Protein AF-A0A968P3T4-F1 (afdb_monomer_lite)

Foldseek 3Di:
DLVVLQVQLVVLQVVLVVVQVVVVVDDDDRDSQVSLCVSCVVVVHDSVVSVLSNCCVPPVSPDCPDDDDDDPVVVVVVVVLVVVLVQLLQFAKKKKKADDDDPVRVVVLVVLCVVLVWDWDWDDPVPHIIIIMTHDPCSPPDRDSSSSNSRSVSVVVCVVDPRMFMFTQGPDPPDFGWGWGDDPPIDGGGDGDDDDDDDDDDDDDDDDDDDDD

pLDDT: mean 78.18, std 22.5, range [25.2, 96.56]

Sequence (213 aa):
DPETLRRAVFEAAATVYQAGAHEPERMFHFHRDEVLAQVATELAVSPGDLEQGLYADLKDEQILQSFEPCKAPWLLERYNLALAQGVLLRATELTLELSGLDPGQLRALFRKIKFFQLMHTVRGDGRGGFVVHLDGPVSLFKSSLKYGLQMASFLPTLLHFDGWKLEAEIAWGKRASGVLSSSRPARVCARSAGSPGSGSPRSWAGCRPSSPS

Structure (mmCIF, N/CA/C/O backbone):
data_AF-A0A968P3T4-F1
#
_entry.id   AF-A0A968P3T4-F1
#
loop_
_atom_site.group_PDB
_atom_site.id
_atom_site.type_symbol
_atom_site.label_atom_id
_atom_site.label_alt_id
_atom_site.label_comp_id
_atom_site.label_asym_id
_atom_site.label_entity_id
_atom_site.label_seq_id
_atom_site.pdbx_PDB_ins_code
_atom_site.Cartn_x
_atom_site.Cartn_y
_atom_site.Cartn_z
_atom_site.occupancy
_atom_site.B_iso_or_equiv
_atom_site.auth_seq_id
_atom_site.auth_comp_id
_atom_site.auth_asym_id
_atom_site.auth_atom_id
_atom_site.pdbx_PDB_model_num
ATOM 1 N N . ASP A 1 1 ? -19.331 13.490 16.933 1.00 89.69 1 ASP A N 1
ATOM 2 C CA . ASP A 1 1 ? -17.906 13.118 16.957 1.00 89.69 1 ASP A CA 1
ATOM 3 C C . ASP A 1 1 ? -17.717 11.970 17.954 1.00 89.69 1 ASP A C 1
ATOM 5 O O . ASP A 1 1 ? -18.059 12.179 19.116 1.00 89.69 1 ASP A O 1
ATOM 9 N N . PRO A 1 2 ? -17.271 10.771 17.527 1.00 93.94 2 PRO A N 1
ATOM 10 C CA . PRO A 1 2 ? -17.174 9.575 18.380 1.00 93.94 2 PRO A CA 1
ATOM 11 C C . PRO A 1 2 ? -16.279 9.728 19.617 1.00 93.94 2 PRO A C 1
ATOM 13 O O . PRO A 1 2 ? -16.568 9.152 20.666 1.00 93.94 2 PRO A O 1
ATOM 16 N N . GLU A 1 3 ? -15.201 10.515 19.537 1.00 94.94 3 GLU A N 1
ATOM 17 C CA . GLU A 1 3 ? -14.350 10.810 20.701 1.00 94.94 3 GLU A CA 1
ATOM 18 C C . GLU A 1 3 ? -15.132 11.588 21.769 1.00 94.94 3 GLU A C 1
ATOM 20 O O . GLU A 1 3 ? -15.137 11.215 22.944 1.00 94.94 3 GLU A O 1
ATOM 25 N N . THR A 1 4 ? -15.870 12.617 21.347 1.00 94.06 4 THR A N 1
ATOM 26 C CA . THR A 1 4 ? -16.735 13.404 22.234 1.00 94.06 4 THR A CA 1
ATOM 27 C C . THR A 1 4 ? -17.827 12.553 22.894 1.00 94.06 4 THR A C 1
ATOM 29 O O . THR A 1 4 ? -18.058 12.702 24.095 1.00 94.06 4 THR A O 1
ATOM 32 N N . LEU A 1 5 ? -18.461 11.637 22.147 1.00 95.12 5 LEU A N 1
ATOM 33 C CA . LEU A 1 5 ? -19.485 10.731 22.689 1.00 95.12 5 LEU A CA 1
ATOM 34 C C . LEU A 1 5 ? -18.902 9.798 23.759 1.00 95.12 5 LEU A C 1
ATOM 36 O O . LEU A 1 5 ? -19.465 9.679 24.846 1.00 95.12 5 LEU A O 1
ATOM 40 N N . ARG A 1 6 ? -17.744 9.179 23.482 1.00 95.94 6 ARG A N 1
ATOM 41 C CA . ARG A 1 6 ? -17.056 8.301 24.443 1.00 95.94 6 ARG A CA 1
ATOM 42 C C . ARG A 1 6 ? -16.673 9.032 25.716 1.00 95.94 6 ARG A C 1
ATOM 44 O O . ARG A 1 6 ? -16.892 8.495 26.797 1.00 95.94 6 ARG A O 1
ATOM 51 N N . ARG A 1 7 ? -16.128 10.247 25.600 1.00 96.19 7 ARG A N 1
ATOM 52 C CA . ARG A 1 7 ? -15.779 11.059 26.771 1.00 96.19 7 ARG A CA 1
ATOM 53 C C . ARG A 1 7 ? -17.002 11.295 27.656 1.00 96.19 7 ARG A C 1
ATOM 55 O O . ARG A 1 7 ? -16.948 10.952 28.830 1.00 96.19 7 ARG A O 1
ATOM 62 N N . ALA A 1 8 ? -18.102 11.789 27.087 1.00 95.50 8 ALA A N 1
ATOM 63 C CA . ALA A 1 8 ? -19.319 12.083 27.843 1.00 95.50 8 ALA A CA 1
ATOM 64 C C . ALA A 1 8 ? -19.900 10.834 28.534 1.00 95.50 8 ALA A C 1
ATOM 66 O O . ALA A 1 8 ? -20.197 10.864 29.726 1.00 95.50 8 ALA A O 1
ATOM 67 N N . VAL A 1 9 ? -19.999 9.709 27.813 1.00 96.12 9 VAL A N 1
ATOM 68 C CA . VAL A 1 9 ? -20.529 8.453 28.370 1.00 96.12 9 VAL A CA 1
ATOM 69 C C . VAL A 1 9 ? -19.633 7.890 29.471 1.00 96.12 9 VAL A C 1
ATOM 71 O O . VAL A 1 9 ? -20.138 7.460 30.508 1.00 96.12 9 VAL A O 1
ATOM 74 N N . PHE A 1 10 ? -18.312 7.890 29.284 1.00 95.88 10 PHE A N 1
ATOM 75 C CA . PHE A 1 10 ? -17.394 7.330 30.276 1.00 95.88 10 PHE A CA 1
ATOM 76 C C . PHE A 1 10 ? -17.209 8.224 31.499 1.00 95.88 10 PHE A C 1
ATOM 78 O O . PHE A 1 10 ? -17.069 7.692 32.598 1.00 95.88 10 PHE A O 1
ATOM 85 N N . GLU A 1 11 ? -17.262 9.547 31.347 1.00 96.25 11 GLU A N 1
ATOM 86 C CA . GLU A 1 11 ? -17.286 10.472 32.484 1.00 96.25 11 GLU A CA 1
ATOM 87 C C . GLU A 1 11 ? -18.562 10.276 33.314 1.00 96.25 11 GLU A C 1
ATOM 89 O O . GLU A 1 11 ? -18.470 10.056 34.522 1.00 96.25 11 GLU A O 1
ATOM 94 N N . ALA A 1 12 ? -19.736 10.231 32.672 1.00 94.31 12 ALA A N 1
ATOM 95 C CA . ALA A 1 12 ? -21.005 9.978 33.357 1.00 94.31 12 ALA A CA 1
ATOM 96 C C . ALA A 1 12 ? -21.021 8.608 34.064 1.00 94.31 12 ALA A C 1
ATOM 98 O O . ALA A 1 12 ? -21.388 8.507 35.237 1.00 94.31 12 ALA A O 1
ATOM 99 N N . ALA A 1 13 ? -20.547 7.553 33.392 1.00 93.50 13 ALA A N 1
ATOM 100 C CA . ALA A 1 13 ? -20.423 6.222 33.985 1.00 93.50 13 ALA A CA 1
ATOM 101 C C . ALA A 1 13 ? -19.463 6.206 35.187 1.00 93.50 13 ALA A C 1
ATOM 103 O O . ALA A 1 13 ? -19.755 5.560 36.196 1.00 93.50 13 ALA A O 1
ATOM 104 N N . ALA A 1 14 ? -18.337 6.925 35.105 1.00 93.00 14 ALA A N 1
ATOM 105 C CA . ALA A 1 14 ? -17.374 7.032 36.196 1.00 93.00 14 ALA A CA 1
ATOM 106 C C . ALA A 1 14 ? -17.972 7.746 37.416 1.00 93.00 14 ALA A C 1
ATOM 108 O O . ALA A 1 14 ? -17.769 7.285 38.539 1.00 93.00 14 ALA A O 1
ATOM 109 N N . THR A 1 15 ? -18.750 8.814 37.213 1.00 91.38 15 THR A N 1
ATOM 110 C CA . THR A 1 15 ? -19.461 9.505 38.299 1.00 91.38 15 THR A CA 1
ATOM 111 C C . THR A 1 15 ? -20.454 8.579 39.003 1.00 91.38 15 THR A C 1
ATOM 113 O O . THR A 1 15 ? -20.448 8.506 40.233 1.00 91.38 15 THR A O 1
ATOM 116 N N . VAL A 1 16 ? -21.257 7.816 38.251 1.00 88.69 16 VAL A N 1
ATOM 117 C CA . VAL A 1 16 ? -22.214 6.845 38.820 1.00 88.69 16 VAL A CA 1
ATOM 118 C C . VAL A 1 16 ? -21.494 5.739 39.593 1.00 88.69 16 VAL A C 1
ATOM 120 O O . VAL A 1 16 ? -21.894 5.388 40.704 1.00 88.69 16 VAL A O 1
ATOM 123 N N . TYR A 1 17 ? -20.398 5.219 39.039 1.00 86.25 17 TYR A N 1
ATOM 124 C CA . TYR A 1 17 ? -19.587 4.196 39.695 1.00 86.25 17 TYR A CA 1
ATOM 125 C C . TYR A 1 17 ? -18.975 4.693 41.013 1.00 86.25 17 TYR A C 1
ATOM 127 O O . TYR A 1 17 ? -19.031 3.998 42.027 1.00 86.25 17 TYR A O 1
ATOM 135 N N . GLN A 1 18 ? -18.418 5.907 41.023 1.00 85.69 18 GLN A N 1
ATOM 136 C CA . GLN A 1 18 ? -17.843 6.511 42.227 1.00 85.69 18 GLN A CA 1
ATOM 137 C C . GLN A 1 18 ? -18.902 6.753 43.305 1.00 85.69 18 GLN A C 1
ATOM 139 O O . GLN A 1 18 ? -18.661 6.422 44.463 1.00 85.69 18 GLN A O 1
ATOM 144 N N . ALA A 1 19 ? -20.082 7.261 42.937 1.00 83.25 19 ALA A N 1
ATOM 145 C CA . ALA A 1 19 ? -21.179 7.474 43.880 1.00 83.25 19 ALA A CA 1
ATOM 146 C C . ALA A 1 19 ? -21.605 6.169 44.575 1.00 83.25 19 ALA A C 1
ATOM 148 O O . ALA A 1 19 ? -21.777 6.145 45.791 1.00 83.25 19 ALA A O 1
ATOM 149 N N . GLY A 1 20 ? -21.698 5.067 43.824 1.00 77.56 20 GLY A N 1
ATOM 150 C CA . GLY A 1 20 ? -22.028 3.753 44.376 1.00 77.56 20 GLY A CA 1
ATOM 151 C C . GLY A 1 20 ? -20.937 3.137 45.256 1.00 77.56 20 GLY A C 1
ATOM 152 O O . GLY A 1 20 ? -21.243 2.470 46.240 1.00 77.56 20 GLY A O 1
ATOM 153 N N . ALA A 1 21 ? -19.661 3.395 44.954 1.00 69.19 21 ALA A N 1
ATOM 154 C CA . ALA A 1 21 ? -18.536 2.920 45.763 1.00 69.19 21 ALA A CA 1
ATOM 155 C C . ALA A 1 21 ? -18.481 3.552 47.172 1.00 69.19 21 ALA A C 1
ATOM 157 O O . ALA A 1 21 ? -17.857 2.989 48.072 1.00 69.19 21 ALA A O 1
ATOM 158 N N . HIS A 1 22 ? -19.135 4.702 47.377 1.00 65.19 22 HIS A N 1
ATOM 159 C CA . HIS A 1 22 ? -19.235 5.375 48.675 1.00 65.19 22 HIS A CA 1
ATOM 160 C C . HIS A 1 22 ? -20.382 4.854 49.571 1.00 65.19 22 HIS A C 1
ATOM 162 O O . HIS A 1 22 ? -20.456 5.263 50.729 1.00 65.19 22 HIS A O 1
ATOM 168 N N . GLU A 1 23 ? -21.218 3.915 49.097 1.00 66.88 23 GLU A N 1
ATOM 169 C CA . GLU A 1 23 ? -22.267 3.233 49.882 1.00 66.88 23 GLU A CA 1
ATOM 170 C C . GLU A 1 23 ? -21.956 1.725 50.074 1.00 66.88 23 GLU A C 1
ATOM 172 O O . GLU A 1 23 ? -22.625 0.871 49.490 1.00 66.88 23 GLU A O 1
ATOM 177 N N . PRO A 1 24 ? -20.963 1.347 50.907 1.00 61.03 24 PRO A N 1
ATOM 178 C CA . PRO A 1 24 ? -20.477 -0.037 51.022 1.00 61.03 24 PRO A CA 1
ATOM 179 C C . PRO A 1 24 ? -21.500 -1.046 51.577 1.00 61.03 24 PRO A C 1
ATOM 181 O O . PRO A 1 24 ? -21.290 -2.252 51.462 1.00 61.03 24 PRO A O 1
ATOM 184 N N . GLU A 1 25 ? -22.598 -0.581 52.181 1.00 66.38 25 GLU A N 1
ATOM 185 C CA . GLU A 1 25 ? -23.657 -1.439 52.734 1.00 66.38 25 GLU A CA 1
ATOM 186 C C . GLU A 1 25 ? -24.698 -1.886 51.689 1.00 66.38 25 GLU A C 1
ATOM 188 O O . GLU A 1 25 ? -25.486 -2.795 51.958 1.00 66.38 25 GLU A O 1
ATOM 193 N N . ARG A 1 26 ? -24.705 -1.295 50.483 1.00 64.12 26 ARG A N 1
ATOM 194 C CA . ARG A 1 26 ? -25.605 -1.678 49.385 1.00 64.12 26 ARG A CA 1
ATOM 195 C C . ARG A 1 26 ? -24.855 -2.426 48.290 1.00 64.12 26 ARG A C 1
ATOM 197 O O . ARG A 1 26 ? -23.765 -2.050 47.876 1.00 64.12 26 ARG A O 1
ATOM 204 N N . MET A 1 27 ? -25.488 -3.472 47.764 1.00 68.25 27 MET A N 1
ATOM 205 C CA . MET A 1 27 ? -25.029 -4.129 46.544 1.00 68.25 27 MET A CA 1
ATOM 206 C C . MET A 1 27 ? -25.154 -3.135 45.382 1.00 68.25 27 MET A C 1
ATOM 208 O O . MET A 1 27 ? -26.260 -2.751 45.005 1.00 68.25 27 MET A O 1
ATOM 212 N N . PHE A 1 28 ? -24.022 -2.674 44.850 1.00 76.69 28 PHE A N 1
ATOM 213 C CA . PHE A 1 28 ? -24.011 -1.729 43.737 1.00 76.69 28 PHE A CA 1
ATOM 214 C C . PHE A 1 28 ? -24.466 -2.414 42.442 1.00 76.69 28 PHE A C 1
ATOM 216 O O . PHE A 1 28 ? -23.843 -3.374 41.984 1.00 76.69 28 PHE A O 1
ATOM 223 N N . HIS A 1 29 ? -25.530 -1.889 41.836 1.00 78.62 29 HIS A N 1
ATOM 224 C CA . HIS A 1 29 ? -26.008 -2.291 40.517 1.00 78.62 29 HIS A CA 1
ATOM 225 C C . HIS A 1 29 ? -25.766 -1.152 39.527 1.00 78.62 29 HIS A C 1
ATOM 227 O O . HIS A 1 29 ? -26.300 -0.057 39.680 1.00 78.62 29 HIS A O 1
ATOM 233 N N . PHE A 1 30 ? -24.942 -1.405 38.510 1.00 85.50 30 PHE A N 1
ATOM 234 C CA . PHE A 1 30 ? -24.676 -0.425 37.462 1.00 85.50 30 PHE A CA 1
ATOM 235 C C . PHE A 1 30 ? -25.763 -0.487 36.383 1.00 85.50 30 PHE A C 1
ATOM 237 O O . PHE A 1 30 ? -25.850 -1.461 35.632 1.00 85.50 30 PHE A O 1
ATOM 244 N N . HIS A 1 31 ? -26.570 0.569 36.287 1.00 88.38 31 HIS A N 1
ATOM 245 C CA . HIS A 1 31 ? -27.631 0.700 35.292 1.00 88.38 31 HIS A CA 1
ATOM 246 C C . HIS A 1 31 ? -27.115 1.422 34.043 1.00 88.38 31 HIS A C 1
ATOM 248 O O . HIS A 1 31 ? -27.227 2.637 33.898 1.00 88.38 31 HIS A O 1
ATOM 254 N N . ARG A 1 32 ? -26.533 0.649 33.120 1.00 90.88 32 ARG A N 1
ATOM 255 C CA . ARG A 1 32 ? -25.977 1.157 31.854 1.00 90.88 32 ARG A CA 1
ATOM 256 C C . ARG A 1 32 ? -26.960 2.039 31.080 1.00 90.88 32 ARG A C 1
ATOM 258 O O . ARG A 1 32 ? -26.575 3.102 30.599 1.00 90.88 32 ARG A O 1
ATOM 265 N N . ASP A 1 33 ? -28.201 1.584 30.941 1.00 93.12 33 ASP A N 1
ATOM 266 C CA . ASP A 1 33 ? -29.185 2.234 30.072 1.00 93.12 33 ASP A CA 1
ATOM 267 C C . ASP A 1 33 ? -29.613 3.606 30.608 1.00 93.12 33 ASP A C 1
ATOM 269 O O . ASP A 1 33 ? -29.921 4.498 29.824 1.00 93.12 33 ASP A O 1
ATOM 273 N N . GLU A 1 34 ? -29.551 3.815 31.927 1.00 92.50 34 GLU A N 1
ATOM 274 C CA . GLU A 1 34 ? -29.809 5.116 32.555 1.00 92.50 34 GLU A CA 1
ATOM 275 C C . GLU A 1 34 ? -28.709 6.125 32.214 1.00 92.50 34 GLU A C 1
ATOM 277 O O . GLU A 1 34 ? -29.009 7.254 31.830 1.00 92.50 34 GLU A O 1
ATOM 282 N N . VAL A 1 35 ? -27.440 5.700 32.265 1.00 94.19 35 VAL A N 1
ATOM 283 C CA . VAL A 1 35 ? -26.293 6.538 31.876 1.00 94.19 35 VAL A CA 1
ATOM 284 C C . VAL A 1 35 ? -26.385 6.921 30.400 1.00 94.19 35 VAL A C 1
ATOM 286 O O . VAL A 1 35 ? -26.200 8.084 30.043 1.00 94.19 35 VAL A O 1
ATOM 289 N N . LEU A 1 36 ? -26.709 5.960 29.532 1.00 94.75 36 LEU A N 1
ATOM 290 C CA . LEU A 1 36 ? -26.879 6.233 28.106 1.00 94.75 36 LEU A CA 1
ATOM 291 C C . LEU A 1 36 ? -28.068 7.154 27.838 1.00 94.75 36 LEU A C 1
ATOM 293 O O . LEU A 1 36 ? -27.936 8.073 27.037 1.00 94.75 36 LEU A O 1
ATOM 297 N N . ALA A 1 37 ? -29.204 6.956 28.509 1.00 95.00 37 ALA A N 1
ATOM 298 C CA . ALA A 1 37 ? -30.372 7.820 28.362 1.00 95.00 37 ALA A CA 1
ATOM 299 C C . ALA A 1 37 ? -30.097 9.255 28.838 1.00 95.00 37 ALA A C 1
ATOM 301 O O . ALA A 1 37 ? -30.505 10.212 28.174 1.00 95.00 37 ALA A O 1
ATOM 302 N N . GLN A 1 38 ? -29.371 9.411 29.948 1.00 94.56 38 GLN A N 1
ATOM 303 C CA . GLN A 1 38 ? -28.950 10.712 30.458 1.00 94.56 38 GLN A CA 1
ATOM 304 C C . GLN A 1 38 ? -28.072 11.439 29.434 1.00 94.56 38 GLN A C 1
ATOM 306 O O . GLN A 1 38 ? -28.415 12.537 28.995 1.00 94.56 38 GLN A O 1
ATOM 311 N N . VAL A 1 39 ? -26.976 10.811 29.005 1.00 95.31 39 VAL A N 1
ATOM 312 C CA . VAL A 1 39 ? -26.021 11.428 28.072 1.00 95.31 39 VAL A CA 1
ATOM 313 C C . VAL A 1 39 ? -26.659 11.675 26.704 1.00 95.31 39 VAL A C 1
ATOM 315 O O . VAL A 1 39 ? -26.409 12.703 26.077 1.00 95.31 39 VAL A O 1
ATOM 318 N N . ALA A 1 40 ? -27.539 10.782 26.246 1.00 94.94 40 ALA A N 1
ATOM 319 C CA . ALA A 1 40 ? -28.297 10.975 25.013 1.00 94.94 40 ALA A CA 1
ATOM 320 C C . ALA A 1 40 ? -29.202 12.214 25.094 1.00 94.94 40 ALA A C 1
ATOM 322 O O . ALA A 1 40 ? -29.257 12.999 24.148 1.00 94.94 40 ALA A O 1
ATOM 323 N N . THR A 1 41 ? -29.845 12.435 26.246 1.00 95.50 41 THR A N 1
ATOM 324 C CA . THR A 1 41 ? -30.661 13.631 26.499 1.00 95.50 41 THR A CA 1
ATOM 325 C C . THR A 1 41 ? -29.807 14.900 26.500 1.00 95.50 41 THR A C 1
ATOM 327 O O . THR A 1 41 ? -30.170 15.875 25.845 1.00 95.50 41 THR A O 1
ATOM 330 N N . GLU A 1 42 ? -28.656 14.888 27.180 1.00 94.31 42 GLU A N 1
ATOM 331 C CA . GLU A 1 42 ? -27.720 16.025 27.236 1.00 94.31 42 GLU A CA 1
ATOM 332 C C . GLU A 1 42 ? -27.182 16.413 25.850 1.00 94.31 42 GLU A C 1
ATOM 334 O O . GLU A 1 42 ? -27.011 17.595 25.550 1.00 94.31 42 GLU A O 1
ATOM 339 N N . LEU A 1 43 ? -26.951 15.421 24.989 1.00 92.94 43 LEU A N 1
ATOM 340 C CA . LEU A 1 43 ? -26.430 15.606 23.634 1.00 92.94 43 LEU A CA 1
ATOM 341 C C . LEU A 1 43 ? -27.524 15.731 22.561 1.00 92.94 43 LEU A C 1
ATOM 343 O O . LEU A 1 43 ? -27.195 15.859 21.382 1.00 92.94 43 LEU A O 1
ATOM 347 N N . ALA A 1 44 ? -28.803 15.721 22.955 1.00 94.44 44 ALA A N 1
ATOM 348 C CA . ALA A 1 44 ? -29.968 15.791 22.069 1.00 94.44 44 ALA A CA 1
ATOM 349 C C . ALA A 1 44 ? -29.966 14.738 20.938 1.00 94.44 44 ALA A C 1
ATOM 351 O O . ALA A 1 44 ? -30.338 15.023 19.798 1.00 94.44 44 ALA A O 1
ATOM 352 N N . VAL A 1 45 ? -29.560 13.509 21.259 1.00 94.62 45 VAL A N 1
ATOM 353 C CA . VAL A 1 45 ? -29.556 12.346 20.355 1.00 94.62 45 VAL A CA 1
ATOM 354 C C . VAL A 1 45 ? -30.405 11.218 20.937 1.00 94.62 45 VAL A C 1
ATOM 356 O O . VAL A 1 45 ? -30.749 11.235 22.118 1.00 94.62 45 VAL A O 1
ATOM 359 N N . SER A 1 46 ? -30.762 10.216 20.131 1.00 95.00 46 SER A N 1
ATOM 360 C CA . SER A 1 46 ? -31.396 9.018 20.686 1.00 95.00 46 SER A CA 1
ATOM 361 C C . SER A 1 46 ? -30.353 8.138 21.400 1.00 95.00 46 SER A C 1
ATOM 363 O O . SER A 1 46 ? -29.191 8.117 20.984 1.00 95.00 46 SER A O 1
ATOM 365 N N . PRO A 1 47 ? -30.728 7.369 22.441 1.00 93.12 47 PRO A N 1
ATOM 366 C CA . PRO A 1 47 ? -29.810 6.420 23.079 1.00 93.12 47 PRO A CA 1
ATOM 367 C C . PRO A 1 47 ? -29.237 5.385 22.101 1.00 93.12 47 PRO A C 1
ATOM 369 O O . PRO A 1 47 ? -28.080 4.995 22.229 1.00 93.12 47 PRO A O 1
ATOM 372 N N . GLY A 1 48 ? -30.021 4.988 21.091 1.00 92.19 48 GLY A N 1
ATOM 373 C CA . GLY A 1 48 ? -29.571 4.070 20.042 1.00 92.19 48 GLY A CA 1
ATOM 374 C C . GLY A 1 48 ? -28.519 4.690 19.119 1.00 92.19 48 GLY A C 1
ATOM 375 O O . GLY A 1 48 ? -27.509 4.052 18.833 1.00 92.19 48 GLY A O 1
ATOM 376 N N . ASP A 1 49 ? -28.710 5.946 18.704 1.00 92.06 49 ASP A N 1
ATOM 377 C CA . ASP A 1 49 ? -27.727 6.663 17.878 1.00 92.06 49 ASP A CA 1
ATOM 378 C C . ASP A 1 49 ? -26.451 6.973 18.668 1.00 92.06 49 ASP A C 1
ATOM 380 O O . ASP A 1 49 ? -25.349 6.911 18.122 1.00 92.06 49 ASP A O 1
ATOM 384 N N . LEU A 1 50 ? -26.587 7.278 19.965 1.00 94.12 50 LEU A N 1
ATOM 385 C CA . LEU A 1 50 ? -25.455 7.452 20.872 1.00 94.12 50 LEU A CA 1
ATOM 386 C C . LEU A 1 50 ? -24.611 6.176 20.923 1.00 94.12 50 LEU A C 1
ATOM 388 O O . LEU A 1 50 ? -23.397 6.243 20.747 1.00 94.12 50 LEU A O 1
ATOM 392 N N . GLU A 1 51 ? -25.255 5.027 21.133 1.00 92.88 51 GLU A N 1
ATOM 393 C CA . GLU A 1 51 ? -24.595 3.727 21.227 1.00 92.88 51 GLU A CA 1
ATOM 394 C C . GLU A 1 51 ? -23.879 3.347 19.925 1.00 92.88 51 GLU A C 1
ATOM 396 O O . GLU A 1 51 ? -22.698 3.001 19.959 1.00 92.88 51 GLU A O 1
ATOM 401 N N . GLN A 1 52 ? -24.548 3.491 18.777 1.00 90.75 52 GLN A N 1
ATOM 402 C CA . GLN A 1 52 ? -23.933 3.266 17.462 1.00 90.75 52 GLN A CA 1
ATOM 403 C C . GLN A 1 52 ? -22.783 4.248 17.187 1.00 90.75 52 GLN A C 1
ATOM 405 O O . GLN A 1 52 ? -21.795 3.905 16.541 1.00 90.75 52 GLN A O 1
ATOM 410 N N . GLY A 1 53 ? -22.891 5.477 17.695 1.00 93.12 53 GLY A N 1
ATOM 411 C CA . GLY A 1 53 ? -21.906 6.533 17.498 1.00 93.12 53 GLY A CA 1
ATOM 412 C C . GLY A 1 53 ? -20.630 6.398 18.334 1.00 93.12 53 GLY A C 1
ATOM 413 O O . GLY A 1 53 ? -19.629 7.017 17.970 1.00 93.12 53 GLY A O 1
ATOM 414 N N . LEU A 1 54 ? -20.626 5.613 19.422 1.00 93.81 54 LEU A N 1
ATOM 415 C CA . LEU A 1 54 ? -19.483 5.502 20.347 1.00 93.81 54 LEU A CA 1
ATOM 416 C C . LEU A 1 54 ? -18.185 5.075 19.651 1.00 93.81 54 LEU A C 1
ATOM 418 O O . LEU A 1 54 ? -17.113 5.579 19.986 1.00 93.81 54 LEU A O 1
ATOM 422 N N . TYR A 1 55 ? -18.291 4.157 18.693 1.00 94.00 55 TYR A N 1
ATOM 423 C CA . TYR A 1 55 ? -17.151 3.544 18.012 1.00 94.00 55 TYR A CA 1
ATOM 424 C C . TYR A 1 55 ? -17.220 3.669 16.490 1.00 94.00 55 TYR A C 1
ATOM 426 O O . TYR A 1 55 ? -16.499 2.971 15.783 1.00 94.00 55 TYR A O 1
ATOM 434 N N . ALA A 1 56 ? -18.048 4.579 15.969 1.00 92.94 56 ALA A N 1
ATOM 435 C CA . ALA A 1 56 ? -18.229 4.768 14.528 1.00 92.94 56 ALA A CA 1
ATOM 436 C C . ALA A 1 56 ? -16.945 5.216 13.786 1.00 92.94 56 ALA A C 1
ATOM 438 O O . ALA A 1 56 ? -16.904 5.228 12.556 1.00 92.94 56 ALA A O 1
ATOM 439 N N . ASP A 1 57 ? -15.889 5.598 14.512 1.00 93.00 57 ASP A N 1
ATOM 440 C CA . ASP A 1 57 ? -14.549 5.880 13.989 1.00 93.00 57 ASP A CA 1
ATOM 441 C C . ASP A 1 57 ? -13.679 4.622 13.792 1.00 93.00 57 ASP A C 1
ATOM 443 O O . ASP A 1 57 ? -12.714 4.659 13.019 1.00 93.00 57 ASP A O 1
ATOM 447 N N . LEU A 1 58 ? -14.000 3.503 14.451 1.00 93.19 58 LEU A N 1
ATOM 448 C CA . LEU A 1 58 ? -13.269 2.247 14.306 1.00 93.19 58 LEU A CA 1
ATOM 449 C C . LEU A 1 58 ? -13.564 1.610 12.950 1.00 93.19 58 LEU A C 1
ATOM 451 O O . LEU A 1 58 ? -14.714 1.472 12.551 1.00 93.19 58 LEU A O 1
ATOM 455 N N . LYS A 1 59 ? -12.512 1.165 12.251 1.00 91.62 59 LYS A N 1
ATOM 456 C CA . LYS A 1 59 ? -12.638 0.559 10.914 1.00 91.62 59 LYS A CA 1
ATOM 457 C C . LYS A 1 59 ? -13.594 -0.634 10.879 1.00 91.62 59 LYS A C 1
ATOM 459 O O . LYS A 1 59 ? -14.298 -0.789 9.889 1.00 91.62 59 LYS A O 1
ATOM 464 N N . ASP A 1 60 ? -13.608 -1.438 11.938 1.00 92.00 60 ASP A N 1
ATOM 465 C CA . ASP A 1 60 ? -14.428 -2.651 12.025 1.00 92.00 60 ASP A CA 1
ATOM 466 C C . ASP A 1 60 ? -15.918 -2.340 12.268 1.00 92.00 60 ASP A C 1
ATOM 468 O O . ASP A 1 60 ? -16.770 -3.158 11.939 1.00 92.00 60 ASP A O 1
ATOM 472 N N . GLU A 1 61 ? -16.232 -1.137 12.760 1.00 90.81 61 GLU A N 1
ATOM 473 C CA . GLU A 1 61 ? -17.594 -0.651 13.036 1.00 90.81 61 GLU A CA 1
ATOM 474 C C . GLU A 1 61 ? -18.142 0.237 11.899 1.00 90.81 61 GLU A C 1
ATOM 476 O O . GLU A 1 61 ? -19.242 0.788 11.980 1.00 90.81 61 GLU A O 1
ATOM 481 N N . GLN A 1 62 ? -17.382 0.405 10.810 1.00 90.38 62 GLN A N 1
ATOM 482 C CA . GLN A 1 62 ? -17.826 1.186 9.657 1.00 90.38 62 GLN A CA 1
ATOM 483 C C . GLN A 1 62 ? -18.898 0.431 8.870 1.00 90.38 62 GLN A C 1
ATOM 485 O O . GLN A 1 62 ? -18.687 -0.675 8.372 1.00 90.38 62 GLN A O 1
ATOM 490 N N . ILE A 1 63 ? -20.045 1.078 8.676 1.00 89.94 63 ILE A N 1
ATOM 491 C CA . ILE A 1 63 ? -21.148 0.529 7.888 1.00 89.94 63 ILE A CA 1
ATOM 492 C C . ILE A 1 63 ? -20.914 0.830 6.405 1.00 89.94 63 ILE A C 1
ATOM 494 O O . ILE A 1 63 ? -20.788 1.989 6.001 1.00 89.94 63 ILE A O 1
ATOM 498 N N . LEU A 1 64 ? -20.904 -0.215 5.573 1.00 93.00 64 LEU A N 1
ATOM 499 C CA . LEU A 1 64 ? -20.806 -0.082 4.120 1.00 93.00 64 LEU A CA 1
ATOM 500 C C . LEU A 1 64 ? -22.102 0.518 3.551 1.00 93.00 64 LEU A C 1
ATOM 502 O O . LEU A 1 64 ? -23.083 -0.187 3.336 1.00 93.00 64 LEU A O 1
ATOM 506 N N . GLN A 1 65 ? -22.094 1.826 3.297 1.00 94.69 65 GLN A N 1
ATOM 507 C CA . GLN A 1 65 ? -23.246 2.555 2.749 1.00 94.69 65 GLN A CA 1
ATOM 508 C C . GLN A 1 65 ? -23.462 2.284 1.256 1.00 94.69 65 GLN A C 1
ATOM 510 O O . GLN A 1 65 ? -24.590 2.202 0.776 1.00 94.69 65 GLN A O 1
ATOM 515 N N . SER A 1 66 ? -22.374 2.160 0.500 1.00 96.06 66 SER A N 1
ATOM 516 C CA . SER A 1 66 ? -22.414 1.915 -0.936 1.00 96.06 66 SER A CA 1
ATOM 517 C C . SER A 1 66 ? -21.165 1.171 -1.390 1.00 96.06 66 SER A C 1
ATOM 519 O O . SER A 1 66 ? -20.113 1.220 -0.752 1.00 96.06 66 SER A O 1
ATOM 521 N N . PHE A 1 67 ? -21.290 0.458 -2.505 1.00 96.12 67 PHE A N 1
ATOM 522 C CA . PHE A 1 67 ? -20.196 -0.288 -3.105 1.00 96.12 67 PHE A CA 1
ATOM 523 C C . PHE A 1 67 ? -20.278 -0.189 -4.623 1.00 96.12 67 PHE A C 1
ATOM 525 O O . PHE A 1 67 ? -21.288 -0.559 -5.222 1.00 96.12 67 PHE A O 1
ATOM 532 N N . GLU A 1 68 ? -19.204 0.294 -5.241 1.00 95.38 68 GLU A N 1
ATOM 533 C CA . GLU A 1 68 ? -19.046 0.258 -6.690 1.00 95.38 68 GLU A CA 1
ATOM 534 C C . GLU A 1 68 ? -18.352 -1.058 -7.082 1.00 95.38 68 GLU A C 1
ATOM 536 O O . GLU A 1 68 ? -17.191 -1.277 -6.715 1.00 95.38 68 GLU 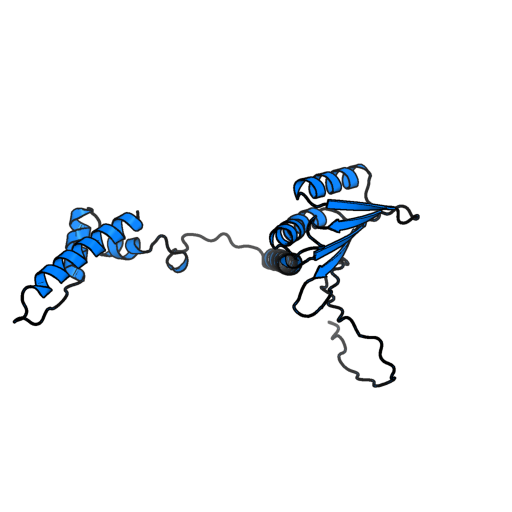A O 1
ATOM 541 N N . PRO A 1 69 ? -19.038 -1.973 -7.791 1.00 94.00 69 PRO A N 1
ATOM 542 C CA . PRO A 1 69 ? -18.475 -3.275 -8.106 1.00 94.00 69 PRO A CA 1
ATOM 543 C C . PRO A 1 69 ? -17.321 -3.158 -9.102 1.00 94.00 69 PRO A C 1
ATOM 545 O O . PRO A 1 69 ? -17.413 -2.487 -10.128 1.00 94.00 69 PRO A O 1
ATOM 548 N N . CYS A 1 70 ? -16.240 -3.891 -8.839 1.00 94.19 70 CYS A N 1
ATOM 549 C CA . CYS A 1 70 ? -15.125 -4.026 -9.769 1.00 94.19 70 CYS A CA 1
ATOM 550 C C . CYS A 1 70 ? -15.213 -5.336 -10.565 1.00 94.19 70 CYS A C 1
ATOM 552 O O . CYS A 1 70 ? -15.809 -6.326 -10.137 1.00 94.19 70 CYS A O 1
ATOM 554 N N . LYS A 1 71 ? -14.600 -5.358 -11.752 1.00 96.44 71 LYS A N 1
ATOM 555 C CA . LYS A 1 71 ? -14.517 -6.570 -12.577 1.00 96.44 71 LYS A CA 1
ATOM 556 C C . LYS A 1 71 ? -13.511 -7.548 -11.961 1.00 96.44 71 LYS A C 1
ATOM 558 O O . LYS A 1 71 ? -12.399 -7.150 -11.623 1.00 96.44 71 LYS A O 1
ATOM 563 N N . ALA A 1 72 ? -13.851 -8.837 -11.903 1.00 96.50 72 ALA A N 1
ATOM 564 C CA . ALA A 1 72 ? -12.970 -9.861 -11.331 1.00 96.50 72 ALA A CA 1
ATOM 565 C C . ALA A 1 72 ? -11.547 -9.896 -11.944 1.00 96.50 72 ALA A C 1
ATOM 567 O O . ALA A 1 72 ? -10.588 -9.952 -11.174 1.00 96.50 72 ALA A O 1
ATOM 568 N N . PRO A 1 73 ? -11.351 -9.778 -13.279 1.00 96.38 73 PRO A N 1
ATOM 569 C CA . PRO A 1 73 ? -10.005 -9.725 -13.859 1.00 96.38 73 PRO A CA 1
ATOM 570 C C . PRO A 1 73 ? -9.173 -8.536 -13.363 1.00 96.38 73 PRO A C 1
ATOM 572 O O . PRO A 1 73 ? -8.001 -8.696 -13.040 1.00 96.38 73 PRO A O 1
ATOM 575 N N . TRP A 1 74 ? -9.797 -7.364 -13.219 1.00 94.81 74 TRP A N 1
ATOM 576 C CA . TRP A 1 74 ? -9.131 -6.169 -12.700 1.00 94.81 74 TRP A CA 1
ATOM 577 C C . TRP A 1 74 ? -8.669 -6.368 -11.250 1.00 94.81 74 TRP A C 1
ATOM 579 O O . TRP A 1 74 ? -7.559 -5.979 -10.886 1.00 94.81 74 TRP A O 1
ATOM 589 N N . LEU A 1 75 ? -9.493 -7.025 -10.424 1.00 96.06 75 LEU A N 1
ATOM 590 C CA . LEU A 1 75 ? -9.136 -7.326 -9.038 1.00 96.06 75 LEU A CA 1
ATOM 591 C C . LEU A 1 75 ? -7.940 -8.284 -8.963 1.00 96.06 75 LEU A C 1
ATOM 593 O O . LEU A 1 75 ? -7.040 -8.068 -8.153 1.00 96.06 75 LEU A O 1
ATOM 597 N N . LEU A 1 76 ? -7.899 -9.304 -9.828 1.00 96.56 76 LEU A N 1
ATOM 598 C CA . LEU A 1 76 ? -6.777 -10.243 -9.913 1.00 96.56 76 LEU A CA 1
ATOM 599 C C . LEU A 1 76 ? -5.476 -9.551 -10.340 1.00 96.56 76 LEU A C 1
ATOM 601 O O . LEU A 1 76 ? -4.427 -9.794 -9.747 1.00 96.56 76 LEU A O 1
ATOM 605 N N . GLU A 1 77 ? -5.526 -8.663 -11.333 1.00 93.19 77 GLU A N 1
ATOM 606 C CA . GLU A 1 77 ? -4.360 -7.881 -11.764 1.00 93.19 77 GLU A CA 1
ATOM 607 C C . GLU A 1 77 ? -3.838 -6.981 -10.639 1.00 93.19 77 GLU A C 1
ATOM 609 O O . GLU A 1 77 ? -2.636 -6.965 -10.354 1.00 93.19 77 GLU A O 1
ATOM 614 N N . ARG A 1 78 ? -4.745 -6.290 -9.939 1.00 94.94 78 ARG A N 1
ATOM 615 C CA . ARG A 1 78 ? -4.401 -5.445 -8.791 1.00 94.94 78 ARG A CA 1
ATOM 616 C C . ARG A 1 78 ? -3.831 -6.262 -7.630 1.00 94.94 78 ARG A C 1
ATOM 618 O O . ARG A 1 78 ? -2.880 -5.814 -6.991 1.00 94.94 78 ARG A O 1
ATOM 625 N N . TYR A 1 79 ? -4.370 -7.454 -7.380 1.00 96.50 79 TYR A N 1
ATOM 626 C CA . TYR A 1 79 ? -3.846 -8.388 -6.385 1.00 96.50 79 TYR A CA 1
ATOM 627 C C . TYR A 1 79 ? -2.424 -8.836 -6.735 1.00 96.50 79 TYR A C 1
ATOM 629 O O . TYR A 1 79 ? -1.533 -8.743 -5.896 1.00 96.50 79 TYR A O 1
ATOM 637 N N . ASN A 1 80 ? -2.181 -9.252 -7.981 1.00 95.81 80 ASN A N 1
ATOM 638 C CA . ASN A 1 80 ? -0.856 -9.682 -8.432 1.00 95.81 80 ASN A CA 1
ATOM 639 C C . ASN A 1 80 ? 0.181 -8.557 -8.322 1.00 95.81 80 ASN A C 1
ATOM 641 O O . ASN A 1 80 ? 1.313 -8.798 -7.897 1.00 95.81 80 ASN A O 1
ATOM 645 N N . LEU A 1 81 ? -0.208 -7.323 -8.659 1.00 95.12 81 LEU A N 1
ATOM 646 C CA . LEU A 1 81 ? 0.640 -6.151 -8.468 1.00 95.12 81 LEU A CA 1
ATOM 647 C C . LEU A 1 81 ? 0.956 -5.936 -6.984 1.00 95.12 81 LEU A C 1
ATOM 649 O O . LEU A 1 81 ? 2.128 -5.849 -6.626 1.00 95.12 81 LEU A O 1
ATOM 653 N N . ALA A 1 82 ? -0.061 -5.907 -6.120 1.00 95.88 82 ALA A N 1
ATOM 654 C CA . ALA A 1 82 ? 0.129 -5.737 -4.681 1.00 95.88 82 ALA A CA 1
ATOM 655 C C . ALA A 1 82 ? 1.003 -6.851 -4.078 1.00 95.88 82 ALA A C 1
ATOM 657 O O . ALA A 1 82 ? 1.846 -6.579 -3.223 1.00 95.88 82 ALA A O 1
ATOM 658 N N . LEU A 1 83 ? 0.862 -8.089 -4.562 1.00 95.56 83 LEU A N 1
ATOM 659 C CA . LEU A 1 83 ? 1.680 -9.226 -4.149 1.00 95.56 83 LEU A CA 1
ATOM 660 C C . LEU A 1 83 ? 3.153 -9.015 -4.520 1.00 95.56 83 LEU A C 1
ATOM 662 O O . LEU A 1 83 ? 4.030 -9.146 -3.666 1.00 95.56 83 LEU A O 1
ATOM 666 N N . ALA A 1 84 ? 3.433 -8.630 -5.769 1.00 94.06 84 ALA A N 1
ATOM 667 C CA . ALA A 1 84 ? 4.790 -8.320 -6.211 1.00 94.06 84 ALA A CA 1
ATOM 668 C C . ALA A 1 84 ? 5.386 -7.137 -5.427 1.00 94.06 84 ALA A C 1
ATOM 670 O O . ALA A 1 84 ? 6.528 -7.211 -4.978 1.00 94.06 84 ALA A O 1
ATOM 671 N N . GLN A 1 85 ? 4.605 -6.079 -5.187 1.00 93.88 85 GLN A N 1
ATOM 672 C CA . GLN A 1 85 ? 5.020 -4.946 -4.356 1.00 93.88 85 GLN A CA 1
ATOM 673 C C . GLN A 1 85 ? 5.351 -5.378 -2.923 1.00 93.88 85 GLN A C 1
ATOM 675 O O . GLN A 1 85 ? 6.376 -4.963 -2.389 1.00 93.88 85 GLN A O 1
ATOM 680 N N . GLY A 1 86 ? 4.539 -6.253 -2.325 1.00 92.62 86 GLY A N 1
ATOM 681 C CA . GLY A 1 86 ? 4.783 -6.805 -0.992 1.00 92.62 86 GLY A CA 1
ATOM 682 C C . GLY A 1 86 ? 6.103 -7.573 -0.897 1.00 92.62 86 GLY A C 1
ATOM 683 O O . GLY A 1 86 ? 6.828 -7.430 0.085 1.00 92.62 86 GLY A O 1
ATOM 684 N N . VAL A 1 87 ? 6.463 -8.327 -1.941 1.00 90.00 87 VAL A N 1
ATOM 685 C CA . VAL A 1 87 ? 7.771 -8.997 -2.033 1.00 90.00 87 VAL A CA 1
ATOM 686 C C . VAL A 1 87 ? 8.910 -7.973 -2.134 1.00 90.00 87 VAL A C 1
ATOM 688 O O . VAL A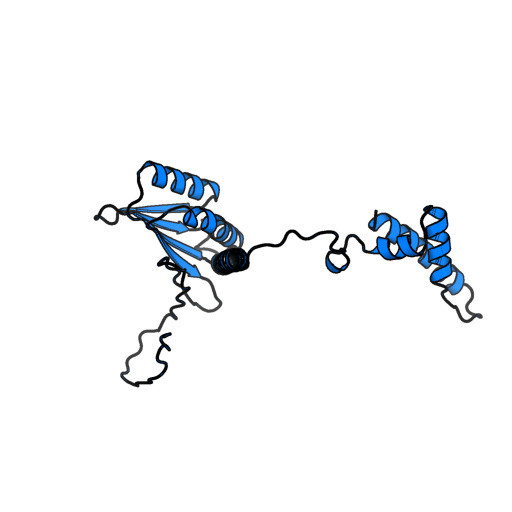 1 87 ? 9.910 -8.088 -1.421 1.00 90.00 87 VAL A O 1
ATOM 691 N N . LEU A 1 88 ? 8.744 -6.936 -2.961 1.00 90.00 88 LEU A N 1
ATOM 692 C CA . LEU A 1 88 ? 9.744 -5.881 -3.160 1.00 90.00 88 LEU A CA 1
ATOM 693 C C . LEU A 1 88 ? 9.982 -5.001 -1.924 1.00 90.00 88 LEU A C 1
ATOM 695 O O . LEU A 1 88 ? 11.043 -4.389 -1.824 1.00 90.00 88 LEU A O 1
ATOM 699 N N . LEU A 1 89 ? 9.078 -4.983 -0.936 1.00 88.38 89 LEU A N 1
ATOM 700 C CA . LEU A 1 89 ? 9.326 -4.308 0.350 1.00 88.38 89 LEU A CA 1
ATOM 701 C C . LEU A 1 89 ? 10.571 -4.837 1.074 1.00 88.38 89 LEU A C 1
ATOM 703 O O . LEU A 1 89 ? 11.159 -4.128 1.892 1.00 88.38 89 LEU A O 1
ATOM 707 N N . ARG A 1 90 ? 10.966 -6.081 0.790 1.00 84.69 90 ARG A N 1
ATOM 708 C CA . ARG A 1 90 ? 12.169 -6.718 1.337 1.00 84.69 90 ARG A CA 1
ATOM 709 C C . ARG A 1 90 ? 13.318 -6.778 0.334 1.00 84.69 90 ARG A C 1
ATOM 711 O O . ARG A 1 90 ? 14.313 -7.443 0.625 1.00 84.69 90 ARG A O 1
ATOM 718 N N . ALA A 1 91 ? 13.185 -6.138 -0.826 1.00 85.75 91 ALA A N 1
ATOM 719 C CA . ALA A 1 91 ? 14.256 -6.095 -1.805 1.00 85.75 91 ALA A CA 1
ATOM 720 C C . ALA A 1 91 ? 15.424 -5.233 -1.298 1.00 85.75 91 ALA A C 1
ATOM 722 O O . ALA A 1 91 ? 15.215 -4.188 -0.676 1.00 85.75 91 ALA A O 1
ATOM 723 N N . THR A 1 92 ? 16.646 -5.700 -1.531 1.00 82.50 92 THR A N 1
ATOM 724 C CA . THR A 1 92 ? 17.892 -4.983 -1.233 1.00 82.50 92 THR A CA 1
ATOM 725 C C . THR A 1 92 ? 18.462 -4.318 -2.471 1.00 82.50 92 THR A C 1
ATOM 727 O O . THR A 1 92 ? 18.926 -3.189 -2.369 1.00 82.50 92 THR A O 1
ATOM 730 N N . GLU A 1 93 ? 18.350 -4.983 -3.619 1.00 86.62 93 GLU A N 1
ATOM 731 C CA . GLU A 1 93 ? 18.802 -4.507 -4.925 1.00 86.62 93 GLU A CA 1
ATOM 732 C C . GLU A 1 93 ? 17.772 -4.908 -5.988 1.00 86.62 93 GLU A C 1
ATOM 734 O O . GLU A 1 93 ? 17.145 -5.969 -5.890 1.00 86.62 93 GLU A O 1
ATOM 739 N N . LEU A 1 94 ? 17.613 -4.077 -7.020 1.00 91.25 94 LEU A N 1
ATOM 740 C CA . LEU A 1 94 ? 16.915 -4.447 -8.248 1.00 91.25 94 LEU A CA 1
ATOM 741 C C . LEU A 1 94 ? 17.852 -4.3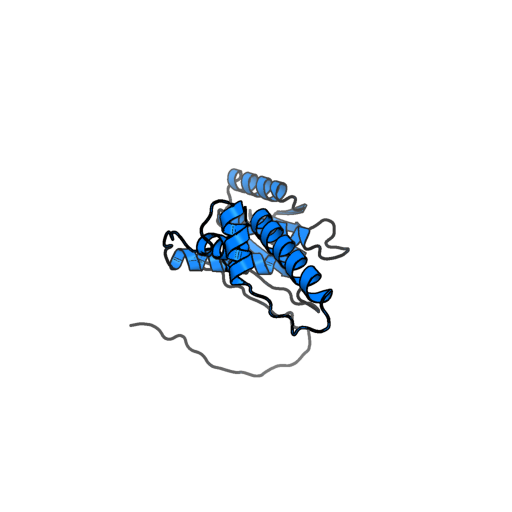45 -9.449 1.00 91.25 94 LEU A C 1
ATOM 743 O O . LEU A 1 94 ? 18.557 -3.354 -9.612 1.00 91.25 94 LEU A O 1
ATOM 747 N N . THR A 1 95 ? 17.774 -5.312 -10.353 1.00 92.81 95 THR A N 1
ATOM 748 C CA . THR A 1 95 ? 18.431 -5.257 -11.660 1.00 92.81 95 THR A CA 1
ATOM 749 C C . THR A 1 95 ? 17.373 -5.178 -12.749 1.00 92.81 95 THR A C 1
ATOM 751 O O . THR A 1 95 ? 16.536 -6.067 -12.893 1.00 92.81 95 THR A O 1
ATOM 754 N N . LEU A 1 96 ? 17.400 -4.096 -13.519 1.00 93.81 96 LEU A N 1
ATOM 755 C CA . LEU A 1 96 ? 16.527 -3.871 -14.663 1.00 93.81 96 LEU A CA 1
ATOM 756 C C . LEU A 1 96 ? 17.300 -4.081 -15.958 1.00 93.81 96 LEU A C 1
ATOM 758 O O . LEU A 1 96 ? 18.242 -3.346 -16.238 1.00 93.81 96 LEU A O 1
ATOM 762 N N . GLU A 1 97 ? 16.858 -5.016 -16.784 1.00 93.25 97 GLU A N 1
ATOM 763 C CA . GLU A 1 97 ? 17.289 -5.120 -18.175 1.00 93.25 97 GLU A CA 1
ATOM 764 C C . GLU A 1 97 ? 16.243 -4.425 -19.050 1.00 93.25 97 GLU A C 1
ATOM 766 O O . GLU A 1 97 ? 15.052 -4.734 -18.974 1.00 93.25 97 GLU A O 1
ATOM 771 N N . LEU A 1 98 ? 16.685 -3.463 -19.853 1.00 92.44 98 LEU A N 1
ATOM 772 C CA . LEU A 1 98 ? 15.851 -2.613 -20.694 1.00 92.44 98 LEU A CA 1
ATOM 773 C C . LEU A 1 98 ? 16.233 -2.815 -22.159 1.00 92.44 98 LEU A C 1
ATOM 775 O O . LEU A 1 98 ? 17.391 -2.636 -22.535 1.00 92.44 98 LEU A O 1
ATOM 779 N N . SER A 1 99 ? 15.250 -3.137 -22.994 1.00 90.19 99 SER A N 1
ATOM 780 C CA . SER A 1 99 ? 15.427 -3.400 -24.423 1.00 90.19 99 SER A CA 1
ATOM 781 C C . SER A 1 99 ? 14.289 -2.779 -25.233 1.00 90.19 99 SER A C 1
ATOM 783 O O . SER A 1 99 ? 13.144 -2.767 -24.795 1.00 90.19 99 SER A O 1
ATOM 785 N N . GLY A 1 100 ? 14.595 -2.234 -26.414 1.00 85.44 100 GLY A N 1
ATOM 786 C CA . GLY A 1 100 ? 13.573 -1.732 -27.345 1.00 85.44 100 GLY A CA 1
ATOM 787 C C . GLY A 1 100 ? 12.838 -0.450 -26.925 1.00 85.44 100 GLY A C 1
ATOM 788 O O . GLY A 1 100 ? 11.841 -0.106 -27.551 1.00 85.44 100 GLY A O 1
ATOM 789 N N . LEU A 1 101 ? 13.314 0.261 -25.899 1.00 85.38 101 LEU A N 1
ATOM 790 C CA . LEU A 1 101 ? 12.747 1.540 -25.458 1.00 85.38 101 LEU A CA 1
ATOM 791 C C . LEU A 1 101 ? 13.306 2.707 -26.273 1.00 85.38 101 LEU A C 1
ATOM 793 O O . LEU A 1 101 ? 14.520 2.815 -26.465 1.00 85.38 101 LEU A O 1
ATOM 797 N N . ASP A 1 102 ? 12.435 3.624 -26.691 1.00 89.38 102 ASP A N 1
ATOM 798 C CA . ASP A 1 102 ? 12.870 4.846 -27.361 1.00 89.38 102 ASP A CA 1
ATOM 799 C C . ASP A 1 102 ? 13.553 5.833 -26.376 1.00 89.38 102 ASP A C 1
ATOM 801 O O . ASP A 1 102 ? 13.379 5.751 -25.150 1.00 89.38 102 ASP A O 1
ATOM 805 N N . PRO A 1 103 ? 14.333 6.815 -26.870 1.00 89.50 103 PRO A N 1
ATOM 806 C CA . PRO A 1 103 ? 15.017 7.775 -26.002 1.00 89.50 103 PRO A CA 1
ATOM 807 C C . PRO A 1 103 ? 14.081 8.607 -25.108 1.00 89.50 103 PRO A C 1
ATOM 809 O O . PRO A 1 103 ? 14.488 9.059 -24.036 1.00 89.50 103 PRO A O 1
ATOM 812 N N . GLY A 1 104 ? 12.842 8.858 -25.531 1.00 92.06 104 GLY A N 1
ATOM 813 C CA . GLY A 1 104 ? 11.826 9.561 -24.749 1.00 92.06 104 GLY A CA 1
ATOM 814 C C . GLY A 1 104 ? 11.316 8.728 -23.575 1.00 92.06 104 GLY A C 1
ATOM 815 O O . GLY A 1 104 ? 11.263 9.239 -22.450 1.00 92.06 104 GLY A O 1
ATOM 816 N N . GLN A 1 105 ? 11.016 7.453 -23.819 1.00 91.31 105 GLN A N 1
ATOM 817 C CA . GLN A 1 105 ? 10.613 6.472 -22.814 1.00 91.31 105 GLN A CA 1
ATOM 818 C C . GLN A 1 105 ? 11.722 6.247 -21.785 1.00 91.31 105 GLN A C 1
ATOM 820 O O . GLN A 1 105 ? 11.463 6.335 -20.585 1.00 91.31 105 GLN A O 1
ATOM 825 N N . LEU A 1 106 ? 12.974 6.084 -22.228 1.00 91.06 106 LEU A N 1
ATOM 826 C CA . LEU A 1 106 ? 14.129 5.980 -21.328 1.00 91.06 106 LEU A CA 1
ATOM 827 C C . LEU A 1 106 ? 14.253 7.216 -20.429 1.00 91.06 106 LEU A C 1
ATOM 829 O O . LEU A 1 106 ? 14.361 7.095 -19.208 1.00 91.06 106 LEU A O 1
ATOM 833 N N . ARG A 1 107 ? 14.162 8.429 -20.998 1.00 92.75 107 ARG A N 1
ATOM 834 C CA . ARG A 1 107 ? 14.177 9.669 -20.201 1.00 92.75 107 ARG A CA 1
ATOM 835 C C . ARG A 1 107 ? 13.031 9.713 -19.190 1.00 92.75 107 ARG A C 1
ATOM 837 O O . ARG A 1 107 ? 13.238 10.171 -18.067 1.00 92.75 107 ARG A O 1
ATOM 844 N N . ALA A 1 108 ? 11.831 9.275 -19.567 1.00 94.00 108 ALA A N 1
ATOM 845 C CA . ALA A 1 108 ? 10.682 9.225 -18.665 1.00 94.00 108 ALA A CA 1
ATOM 846 C C . ALA A 1 108 ? 10.896 8.240 -17.509 1.00 94.00 108 ALA A C 1
ATOM 848 O O . ALA A 1 108 ? 10.656 8.601 -16.355 1.00 94.00 108 ALA A O 1
ATOM 849 N N . LEU A 1 109 ? 11.420 7.051 -17.806 1.00 94.12 109 LEU A N 1
ATOM 850 C CA . LEU A 1 109 ? 11.761 6.037 -16.816 1.00 94.12 109 LEU A CA 1
ATOM 851 C C . LEU A 1 109 ? 12.798 6.562 -15.815 1.00 94.12 109 LEU A C 1
ATOM 853 O O . LEU A 1 109 ? 12.561 6.523 -14.609 1.00 94.12 109 LEU A O 1
ATOM 857 N N . PHE A 1 110 ? 13.899 7.155 -16.287 1.00 93.50 110 PHE A N 1
ATOM 858 C CA . PHE A 1 110 ? 14.928 7.713 -15.402 1.00 93.50 110 PHE A CA 1
ATOM 859 C C . PHE A 1 110 ? 14.430 8.893 -14.561 1.00 93.50 110 PHE A C 1
ATOM 861 O O . PHE A 1 110 ? 14.829 9.028 -13.403 1.00 93.50 110 PHE A O 1
ATOM 868 N N . ARG A 1 111 ? 13.524 9.734 -15.085 1.00 94.56 111 ARG A N 1
ATOM 869 C CA . ARG A 1 111 ? 12.857 10.762 -14.263 1.00 94.56 111 ARG A CA 1
ATOM 870 C C . ARG A 1 111 ? 12.073 10.132 -13.115 1.00 94.56 111 ARG A C 1
ATOM 872 O O . ARG A 1 111 ? 12.103 10.656 -12.007 1.00 94.56 111 ARG A O 1
ATOM 879 N N . LYS A 1 112 ? 11.395 9.011 -13.365 1.00 94.19 112 LYS A N 1
ATOM 880 C CA . LYS A 1 112 ? 10.632 8.295 -12.341 1.00 94.19 112 LYS A CA 1
ATOM 881 C C . LYS A 1 112 ? 11.534 7.597 -11.327 1.00 94.19 112 LYS A C 1
ATOM 883 O O . LYS A 1 112 ? 11.284 7.733 -10.138 1.00 94.19 112 LYS A O 1
ATOM 888 N N . ILE A 1 113 ? 12.622 6.963 -11.762 1.00 93.25 113 ILE A N 1
ATOM 889 C CA . ILE A 1 113 ? 13.646 6.404 -10.859 1.00 93.25 113 ILE A CA 1
ATOM 890 C C . ILE A 1 113 ? 14.161 7.488 -9.896 1.00 93.25 113 ILE A C 1
ATOM 892 O O . ILE A 1 113 ? 14.201 7.279 -8.684 1.00 93.25 113 ILE A O 1
ATOM 896 N N . LYS A 1 114 ? 14.468 8.684 -10.417 1.00 91.50 114 LYS A N 1
ATOM 897 C CA . LYS A 1 114 ? 14.874 9.841 -9.601 1.00 91.50 114 LYS A CA 1
ATOM 898 C C . LYS A 1 114 ? 13.761 10.341 -8.676 1.00 91.50 114 LYS A C 1
ATOM 900 O O . LYS A 1 114 ? 14.047 10.704 -7.541 1.00 91.50 114 LYS A O 1
ATOM 905 N N . PHE A 1 115 ? 12.508 10.347 -9.135 1.00 93.19 115 PHE A N 1
ATOM 906 C CA . PHE A 1 115 ? 11.349 10.730 -8.323 1.00 93.19 115 PHE A CA 1
ATOM 907 C C . PHE A 1 115 ? 11.176 9.822 -7.096 1.00 93.19 115 PHE A C 1
ATOM 909 O O . PHE A 1 115 ? 10.957 10.326 -6.000 1.00 93.19 115 PHE A O 1
ATOM 916 N N . PHE A 1 116 ? 11.364 8.509 -7.257 1.00 90.50 116 PHE A N 1
ATOM 917 C CA . PHE A 1 116 ? 11.370 7.547 -6.146 1.00 90.50 116 PHE A CA 1
ATOM 918 C C . PHE A 1 116 ? 12.677 7.552 -5.333 1.00 90.50 116 PHE A C 1
ATOM 920 O O . PHE A 1 116 ? 12.859 6.719 -4.450 1.00 90.50 116 PHE A O 1
ATOM 927 N N . GLN A 1 117 ? 13.592 8.491 -5.608 1.00 89.62 117 GLN A N 1
ATOM 928 C CA . GLN A 1 117 ? 14.861 8.662 -4.893 1.00 89.62 117 GLN A CA 1
ATOM 929 C C . GLN A 1 117 ? 15.731 7.393 -4.879 1.00 89.62 117 GLN A C 1
ATOM 931 O O . GLN A 1 117 ? 16.470 7.142 -3.927 1.00 89.62 117 GLN A O 1
ATOM 936 N N . LEU A 1 118 ? 15.650 6.590 -5.944 1.00 90.00 118 LEU A N 1
ATOM 937 C CA . LEU A 1 118 ? 16.445 5.375 -6.097 1.00 90.00 118 LEU A CA 1
ATOM 938 C C . LEU A 1 118 ? 17.808 5.723 -6.705 1.00 90.00 118 LEU A C 1
ATOM 940 O O . LEU A 1 118 ? 17.894 6.391 -7.747 1.00 90.00 118 LEU A O 1
ATOM 944 N N . MET A 1 119 ? 18.884 5.258 -6.068 1.00 88.56 119 MET A N 1
ATOM 945 C CA . MET A 1 119 ? 20.207 5.350 -6.675 1.00 88.56 119 MET A CA 1
ATOM 946 C C . MET A 1 119 ? 20.279 4.355 -7.818 1.00 88.56 119 MET A C 1
ATOM 948 O O . MET A 1 119 ? 19.750 3.250 -7.709 1.00 88.56 119 MET A O 1
ATOM 952 N N . HIS A 1 120 ? 20.920 4.748 -8.912 1.00 90.62 120 HIS A N 1
ATOM 953 C CA . HIS A 1 120 ? 21.010 3.888 -10.075 1.00 90.62 120 HIS A CA 1
ATOM 954 C C . HIS A 1 120 ? 22.366 3.970 -10.753 1.00 90.62 120 HIS A C 1
ATOM 956 O O . HIS A 1 120 ? 22.930 5.052 -10.910 1.00 90.62 120 HIS A O 1
ATOM 962 N N . THR A 1 121 ? 22.848 2.815 -11.199 1.00 91.62 121 THR A N 1
ATOM 963 C CA . THR A 1 121 ? 24.013 2.700 -12.078 1.00 91.62 121 THR A CA 1
ATOM 964 C C . THR A 1 121 ? 23.554 2.115 -13.400 1.00 91.62 121 THR A C 1
ATOM 966 O O . THR A 1 121 ? 22.853 1.107 -13.419 1.00 91.62 121 THR A O 1
ATOM 969 N N . VAL A 1 122 ? 23.944 2.742 -14.508 1.00 92.69 122 VAL A N 1
ATOM 970 C CA . VAL A 1 122 ? 23.543 2.327 -15.856 1.00 92.69 122 VAL A CA 1
ATOM 971 C C . VAL A 1 122 ? 24.755 1.777 -16.591 1.00 92.69 122 VAL A C 1
ATOM 973 O O . VAL A 1 122 ? 25.805 2.417 -16.628 1.00 92.69 122 VAL A O 1
ATOM 976 N N . ARG A 1 123 ? 24.602 0.604 -17.201 1.00 91.12 123 ARG A N 1
ATOM 977 C CA . ARG A 1 123 ? 25.586 -0.008 -18.097 1.00 91.12 123 ARG A CA 1
ATOM 978 C C . ARG A 1 123 ? 24.914 -0.324 -19.428 1.00 91.12 123 ARG A C 1
ATOM 980 O O . ARG A 1 123 ? 23.786 -0.803 -19.445 1.00 91.12 123 ARG A O 1
ATOM 987 N N . GLY A 1 124 ? 25.586 -0.045 -20.541 1.00 87.19 124 GLY A N 1
ATOM 988 C CA . GLY A 1 124 ? 25.129 -0.511 -21.852 1.00 87.19 124 GLY A CA 1
ATOM 989 C C . GLY A 1 124 ? 25.416 -2.003 -22.010 1.00 87.19 124 GLY A C 1
ATOM 990 O O . GLY A 1 124 ? 26.475 -2.465 -21.589 1.00 87.19 124 GLY A O 1
ATOM 991 N N . ASP A 1 125 ? 24.502 -2.750 -22.623 1.00 77.62 125 ASP A N 1
ATOM 992 C CA . ASP A 1 125 ? 24.662 -4.194 -22.861 1.00 77.62 125 ASP A CA 1
ATOM 993 C C . ASP A 1 125 ? 25.486 -4.529 -24.128 1.00 77.62 125 ASP A C 1
ATOM 995 O O . ASP A 1 125 ? 25.695 -5.696 -24.461 1.00 77.62 125 ASP A O 1
ATOM 999 N N . GLY A 1 126 ? 25.940 -3.503 -24.859 1.00 70.00 126 GLY A N 1
ATOM 1000 C CA . GLY A 1 126 ? 26.695 -3.623 -26.112 1.00 70.00 126 GLY A CA 1
ATOM 1001 C C . GLY A 1 126 ? 25.868 -4.034 -27.339 1.00 70.00 126 GLY A C 1
ATOM 1002 O O . GLY A 1 126 ? 26.405 -4.055 -28.442 1.00 70.00 126 GLY A O 1
ATOM 1003 N N . ARG A 1 127 ? 24.573 -4.334 -27.176 1.00 72.25 127 ARG A N 1
ATOM 1004 C CA . ARG A 1 127 ? 23.630 -4.751 -28.233 1.00 72.25 127 ARG A CA 1
ATOM 1005 C C . ARG A 1 127 ? 22.470 -3.769 -28.435 1.00 72.25 127 ARG A C 1
ATOM 1007 O O . ARG A 1 127 ? 21.588 -4.031 -29.247 1.00 72.25 127 ARG A O 1
ATOM 1014 N N . GLY A 1 128 ? 22.492 -2.635 -27.735 1.00 71.38 128 GLY A N 1
ATOM 1015 C CA . GLY A 1 128 ? 21.502 -1.560 -27.852 1.00 71.38 128 GLY A CA 1
ATOM 1016 C C . GLY A 1 128 ? 20.492 -1.499 -26.703 1.00 71.38 128 GLY A C 1
ATOM 1017 O O . GLY A 1 128 ? 19.578 -0.679 -26.755 1.00 71.38 128 GLY A O 1
ATOM 1018 N N . GLY A 1 129 ? 20.650 -2.329 -25.672 1.00 83.31 129 GLY A N 1
ATOM 1019 C CA . GLY A 1 129 ? 19.914 -2.268 -24.414 1.00 83.31 129 GLY A CA 1
ATOM 1020 C C . GLY A 1 129 ? 20.740 -1.695 -23.257 1.00 83.31 129 GLY A C 1
ATOM 1021 O O . GLY A 1 129 ? 21.935 -1.395 -23.368 1.00 83.31 129 GLY A O 1
ATOM 1022 N N . PHE A 1 130 ? 20.073 -1.527 -22.117 1.00 89.31 130 PHE A N 1
ATOM 1023 C CA . PHE A 1 130 ? 20.657 -0.987 -20.891 1.00 89.31 130 PHE A CA 1
ATOM 1024 C C . PHE A 1 130 ? 20.378 -1.913 -19.713 1.00 89.31 130 PHE A C 1
ATOM 1026 O O . PHE A 1 130 ? 19.253 -2.368 -19.526 1.00 89.31 130 PHE A O 1
ATOM 1033 N N . VAL A 1 131 ? 21.387 -2.123 -18.876 1.00 92.69 131 VAL A N 1
ATOM 1034 C CA . VAL A 1 131 ? 21.237 -2.735 -17.558 1.00 92.69 131 VAL A CA 1
ATOM 1035 C C . VAL A 1 131 ? 21.310 -1.628 -16.516 1.00 92.69 131 VAL A C 1
ATOM 1037 O O . VAL A 1 131 ? 22.301 -0.898 -16.436 1.00 92.69 131 VAL A O 1
ATOM 1040 N N . VAL A 1 132 ? 20.241 -1.475 -15.741 1.00 93.44 132 VAL A N 1
ATOM 1041 C CA . VAL A 1 132 ? 20.119 -0.481 -14.678 1.00 93.44 132 VAL A CA 1
ATOM 1042 C C . VAL A 1 132 ? 20.061 -1.202 -13.339 1.00 93.44 132 VAL A C 1
ATOM 1044 O O . VAL A 1 132 ? 19.084 -1.880 -13.033 1.00 93.44 132 VAL A O 1
ATOM 1047 N N . HIS A 1 133 ? 21.096 -1.026 -12.527 1.00 92.38 133 HIS A N 1
ATOM 1048 C CA . HIS A 1 133 ? 21.096 -1.470 -11.136 1.00 92.38 133 HIS A CA 1
ATOM 1049 C C . HIS A 1 133 ? 20.456 -0.381 -10.289 1.00 92.38 133 HIS A C 1
ATOM 1051 O O . HIS A 1 133 ? 20.897 0.766 -10.370 1.00 92.38 133 HIS A O 1
ATOM 1057 N N . LEU A 1 134 ? 19.424 -0.720 -9.520 1.00 89.88 134 LEU A N 1
ATOM 1058 C CA . LEU A 1 134 ? 18.762 0.166 -8.571 1.00 89.88 134 LEU A CA 1
ATOM 1059 C C . LEU A 1 134 ? 19.075 -0.292 -7.155 1.00 89.88 134 LEU A C 1
ATOM 1061 O O . LEU A 1 134 ? 18.793 -1.430 -6.786 1.00 89.88 134 LEU A O 1
ATOM 1065 N N . ASP A 1 135 ? 19.586 0.631 -6.357 1.00 80.12 135 ASP A N 1
ATOM 1066 C CA . ASP A 1 135 ? 20.076 0.338 -5.019 1.00 80.12 135 ASP A CA 1
ATOM 1067 C C . ASP A 1 135 ? 19.703 1.448 -4.030 1.00 80.12 135 ASP A C 1
ATOM 1069 O O . ASP A 1 135 ? 19.337 2.571 -4.405 1.00 80.12 135 ASP A O 1
ATOM 1073 N N . GLY A 1 136 ? 19.820 1.138 -2.737 1.00 68.06 136 GLY A N 1
ATOM 1074 C CA . GLY A 1 136 ? 19.739 2.122 -1.656 1.00 68.06 136 GLY A CA 1
ATOM 1075 C C . GLY A 1 136 ? 21.132 2.510 -1.128 1.00 68.06 136 GLY A C 1
ATOM 1076 O O . GLY A 1 136 ? 21.996 1.645 -1.015 1.00 68.06 136 GLY A O 1
ATOM 1077 N N . PRO A 1 137 ? 21.387 3.767 -0.710 1.00 52.06 137 PRO A N 1
ATOM 1078 C CA . PRO A 1 137 ? 22.672 4.221 -0.141 1.00 52.06 137 PRO A CA 1
ATOM 1079 C C . PRO A 1 137 ? 23.127 3.465 1.114 1.00 52.06 137 PRO A C 1
ATOM 1081 O O . PRO A 1 137 ? 24.260 3.624 1.551 1.00 52.06 137 PRO A O 1
ATOM 1084 N N . VAL A 1 138 ? 22.256 2.634 1.694 1.00 51.56 138 VAL A N 1
ATOM 1085 C CA . VAL A 1 138 ? 22.512 1.832 2.900 1.00 51.56 138 VAL A CA 1
ATOM 1086 C C . VAL A 1 138 ? 22.444 0.325 2.597 1.00 51.56 138 VAL A C 1
ATOM 1088 O O . VAL A 1 138 ? 22.370 -0.478 3.525 1.00 51.56 138 VAL A O 1
ATOM 1091 N N . SER A 1 139 ? 22.507 -0.089 1.321 1.00 53.28 139 SER A N 1
ATOM 1092 C CA . SER A 1 139 ? 22.567 -1.515 0.930 1.00 53.28 139 SER A CA 1
ATOM 1093 C C . SER A 1 139 ? 23.704 -2.253 1.673 1.00 53.28 139 SER A C 1
ATOM 1095 O O . SER A 1 139 ? 23.553 -3.398 2.090 1.00 53.28 139 SER A O 1
ATOM 1097 N N . LEU A 1 140 ? 24.784 -1.530 2.012 1.00 51.03 140 LEU A N 1
ATOM 1098 C CA . LEU A 1 140 ? 25.933 -2.021 2.785 1.00 51.03 140 LEU A CA 1
ATOM 1099 C C . LEU A 1 140 ? 25.739 -2.127 4.314 1.00 51.03 140 LEU A C 1
ATOM 1101 O O . LEU A 1 140 ? 26.513 -2.838 4.952 1.00 51.03 140 LEU A O 1
ATOM 1105 N N . PHE A 1 141 ? 24.766 -1.443 4.935 1.00 54.28 141 PHE A N 1
ATOM 1106 C CA . PHE A 1 141 ? 24.756 -1.283 6.406 1.00 54.28 141 PHE A CA 1
ATOM 1107 C C . PHE A 1 141 ? 23.483 -1.708 7.139 1.00 54.28 141 PHE A C 1
ATOM 1109 O O . PHE A 1 141 ? 23.539 -1.815 8.363 1.00 54.28 141 PHE A O 1
ATOM 1116 N N . LYS A 1 142 ? 22.369 -1.965 6.437 1.00 53.84 142 LYS A N 1
ATOM 1117 C CA . LYS A 1 142 ? 21.152 -2.670 6.904 1.00 53.84 142 LYS A CA 1
ATOM 1118 C C . LYS A 1 142 ? 20.050 -2.445 5.868 1.00 53.84 142 LYS A C 1
ATOM 1120 O O . LYS A 1 142 ? 19.807 -1.306 5.473 1.00 53.84 142 LYS A O 1
ATOM 1125 N N . SER A 1 143 ? 19.332 -3.504 5.492 1.00 56.19 143 SER A N 1
ATOM 1126 C CA . SER A 1 143 ? 18.108 -3.410 4.689 1.00 56.19 143 SER A CA 1
ATOM 1127 C C . SER A 1 143 ? 17.111 -2.479 5.390 1.00 56.19 143 SER A C 1
ATOM 1129 O O . SER A 1 143 ? 16.483 -2.866 6.379 1.00 56.19 143 SER A O 1
ATOM 1131 N N . SER A 1 144 ? 16.989 -1.232 4.939 1.00 61.69 144 SER A N 1
ATOM 1132 C CA . SER A 1 144 ? 15.998 -0.314 5.496 1.00 61.69 144 SER A CA 1
ATOM 1133 C C . SER A 1 144 ? 14.701 -0.456 4.708 1.00 61.69 144 SER A C 1
ATOM 1135 O O . SER A 1 144 ? 14.679 -0.300 3.488 1.00 61.69 144 SER A O 1
ATOM 1137 N N . LEU A 1 145 ? 13.604 -0.722 5.423 1.00 70.06 145 LEU A N 1
ATOM 1138 C CA . LEU A 1 145 ? 12.246 -0.824 4.865 1.00 70.06 145 LEU A CA 1
ATOM 1139 C C . LEU A 1 145 ? 11.871 0.397 4.003 1.00 70.06 145 LEU A C 1
ATOM 1141 O O . LEU A 1 145 ? 11.051 0.294 3.096 1.00 70.06 145 LEU A O 1
ATOM 1145 N N . LYS A 1 146 ? 12.516 1.547 4.248 1.00 75.81 146 LYS A N 1
ATOM 1146 C CA . LYS A 1 146 ? 12.360 2.778 3.471 1.00 75.81 146 LYS A CA 1
ATOM 1147 C C . LYS A 1 146 ? 12.706 2.598 1.988 1.00 75.81 146 LYS A C 1
ATOM 1149 O O . LYS A 1 146 ? 11.946 3.081 1.155 1.00 75.81 146 LYS A O 1
ATOM 1154 N N . TYR A 1 147 ? 13.808 1.923 1.647 1.00 82.06 147 TYR A N 1
ATOM 1155 C CA . TYR A 1 147 ? 14.179 1.723 0.236 1.00 82.06 147 TYR A CA 1
ATOM 1156 C C . TYR A 1 147 ? 13.347 0.627 -0.424 1.00 82.06 147 TYR A C 1
ATOM 1158 O O . TYR A 1 147 ? 12.907 0.824 -1.553 1.00 82.06 147 TYR A O 1
ATOM 1166 N N . GLY A 1 148 ? 13.022 -0.448 0.299 1.00 86.50 148 GLY A N 1
ATOM 1167 C CA . GLY A 1 148 ? 12.083 -1.465 -0.185 1.00 86.50 148 GLY A CA 1
ATOM 1168 C C . GLY A 1 148 ? 10.711 -0.873 -0.531 1.00 86.50 148 GLY A C 1
ATOM 1169 O O . GLY A 1 148 ? 10.130 -1.206 -1.561 1.00 86.50 148 GLY A O 1
ATOM 1170 N N . LEU A 1 149 ? 10.222 0.093 0.257 1.00 90.12 149 LEU A N 1
ATOM 1171 C CA . LEU A 1 149 ? 9.001 0.837 -0.067 1.00 90.12 149 LEU A CA 1
ATOM 1172 C C . LEU A 1 149 ? 9.125 1.642 -1.369 1.00 90.12 149 LEU A C 1
ATOM 1174 O O . LEU A 1 149 ? 8.187 1.640 -2.165 1.00 90.12 149 LEU A O 1
ATOM 1178 N N . GLN A 1 150 ? 10.259 2.304 -1.618 1.00 91.50 150 GLN A N 1
ATOM 1179 C CA . GLN A 1 150 ? 10.481 3.035 -2.874 1.00 91.50 150 GLN A CA 1
ATOM 1180 C C . GLN A 1 150 ? 10.584 2.087 -4.077 1.00 91.50 150 GLN A C 1
ATOM 1182 O O . GLN A 1 150 ? 9.975 2.343 -5.113 1.00 91.50 150 GLN A O 1
ATOM 1187 N N . MET A 1 151 ? 11.277 0.956 -3.925 1.00 91.06 151 MET A N 1
ATOM 1188 C CA . MET A 1 151 ? 11.376 -0.101 -4.939 1.00 91.06 151 MET A CA 1
ATOM 1189 C C . MET A 1 151 ? 9.999 -0.683 -5.289 1.00 91.06 151 MET A C 1
ATOM 1191 O O . MET A 1 151 ? 9.631 -0.769 -6.461 1.00 91.06 151 MET A O 1
ATOM 1195 N N . ALA A 1 152 ? 9.191 -1.003 -4.276 1.00 92.94 152 ALA A N 1
ATOM 1196 C CA . ALA A 1 152 ? 7.818 -1.466 -4.454 1.00 92.94 152 ALA A CA 1
ATOM 1197 C C . ALA A 1 152 ? 6.919 -0.394 -5.099 1.00 92.94 152 ALA A C 1
ATOM 1199 O O . ALA A 1 152 ? 6.094 -0.698 -5.962 1.00 92.94 152 ALA A O 1
ATOM 1200 N N . SER A 1 153 ? 7.089 0.874 -4.721 1.00 93.69 153 SER A N 1
ATOM 1201 C CA . SER A 1 153 ? 6.316 1.996 -5.276 1.00 93.69 153 SER A CA 1
ATOM 1202 C C . SER A 1 153 ? 6.701 2.332 -6.720 1.00 93.69 153 SER A C 1
ATOM 1204 O O . SER A 1 153 ? 5.881 2.868 -7.466 1.00 93.69 153 SER A O 1
ATOM 1206 N N . PHE A 1 154 ? 7.919 1.982 -7.138 1.00 94.31 154 PHE A N 1
ATOM 1207 C CA . PHE A 1 154 ? 8.385 2.139 -8.512 1.00 94.31 154 PHE A CA 1
ATOM 1208 C C . PHE A 1 154 ? 7.776 1.104 -9.471 1.00 94.31 154 PHE A C 1
ATOM 1210 O O . PHE A 1 154 ? 7.502 1.444 -10.624 1.00 94.31 154 PHE A O 1
ATOM 1217 N N . LEU A 1 155 ? 7.497 -0.123 -9.013 1.00 94.25 155 LEU A N 1
ATOM 1218 C CA . LEU A 1 155 ? 7.008 -1.217 -9.865 1.00 94.25 155 LEU A CA 1
ATOM 1219 C C . LEU A 1 155 ? 5.794 -0.844 -10.745 1.00 94.25 155 LEU A C 1
ATOM 1221 O O . LEU A 1 155 ? 5.869 -1.088 -11.949 1.00 94.25 155 LEU A O 1
ATOM 1225 N N . PRO A 1 156 ? 4.717 -0.203 -10.241 1.00 94.19 156 PRO A N 1
ATOM 1226 C CA . PRO A 1 156 ? 3.603 0.224 -11.089 1.00 94.19 156 PRO A CA 1
ATOM 1227 C C . PRO A 1 156 ? 4.042 1.127 -12.243 1.00 94.19 156 PRO A C 1
ATOM 1229 O O . PRO A 1 156 ? 3.495 1.041 -13.334 1.00 94.19 156 PRO A O 1
ATOM 1232 N N . THR A 1 157 ? 5.049 1.978 -12.030 1.00 92.94 157 THR A N 1
ATOM 1233 C CA . THR A 1 157 ? 5.585 2.843 -13.086 1.00 92.94 157 THR A CA 1
ATOM 1234 C C . THR A 1 157 ? 6.277 2.024 -14.166 1.00 92.94 157 THR A C 1
ATOM 1236 O O . THR A 1 157 ? 6.066 2.290 -15.344 1.00 92.94 157 THR A O 1
ATOM 1239 N N . LEU A 1 158 ? 7.053 1.010 -13.777 1.00 93.69 158 LEU A N 1
ATOM 1240 C CA . LEU A 1 158 ? 7.728 0.113 -14.712 1.00 93.69 158 LEU A CA 1
ATOM 1241 C C . LEU A 1 158 ? 6.734 -0.638 -15.610 1.00 93.69 158 LEU A C 1
ATOM 1243 O O . LEU A 1 158 ? 6.996 -0.793 -16.796 1.00 93.69 158 LEU A O 1
ATOM 1247 N N . LEU A 1 159 ? 5.568 -1.025 -15.077 1.00 91.94 159 LEU A N 1
ATOM 1248 C CA . LEU A 1 159 ? 4.527 -1.725 -15.842 1.00 91.94 159 LEU A CA 1
ATOM 1249 C C . LEU A 1 159 ? 3.933 -0.910 -17.007 1.00 91.94 159 LEU A C 1
ATOM 1251 O O . LEU A 1 159 ? 3.270 -1.491 -17.859 1.00 91.94 159 LEU A O 1
ATOM 1255 N N . HIS A 1 160 ? 4.153 0.409 -17.059 1.00 90.81 160 HIS A N 1
ATOM 1256 C CA . HIS A 1 160 ? 3.717 1.258 -18.179 1.00 90.81 160 HIS A CA 1
ATOM 1257 C C . HIS A 1 160 ? 4.667 1.210 -19.381 1.00 90.81 160 HIS A C 1
ATOM 1259 O O . HIS A 1 160 ? 4.385 1.816 -20.413 1.00 90.81 160 HIS A O 1
ATOM 1265 N N . PHE A 1 161 ? 5.813 0.550 -19.230 1.00 90.38 161 PHE A N 1
ATOM 1266 C CA . PHE A 1 161 ? 6.808 0.386 -20.272 1.00 90.38 161 PHE A CA 1
ATOM 1267 C C . PHE A 1 161 ? 6.792 -1.059 -20.766 1.00 90.38 161 PHE A C 1
ATOM 1269 O O . PHE A 1 161 ? 6.522 -1.987 -20.003 1.00 90.38 161 PHE A O 1
ATOM 1276 N N . ASP A 1 162 ? 7.133 -1.246 -22.034 1.00 87.94 162 ASP A N 1
ATOM 1277 C CA . ASP A 1 162 ? 7.387 -2.560 -22.612 1.00 87.94 162 ASP A CA 1
ATOM 1278 C C . ASP A 1 162 ? 8.898 -2.849 -22.634 1.00 87.94 162 ASP A C 1
ATOM 1280 O O . ASP A 1 162 ? 9.722 -1.960 -22.409 1.00 87.94 162 ASP A O 1
ATOM 1284 N N . GLY A 1 163 ? 9.271 -4.104 -22.893 1.00 88.50 163 GLY A N 1
ATOM 1285 C CA . GLY A 1 163 ? 10.669 -4.468 -23.148 1.00 88.50 163 GLY A CA 1
ATOM 1286 C C . GLY A 1 163 ? 11.584 -4.453 -21.919 1.00 88.50 163 GLY A C 1
ATOM 1287 O O . GLY A 1 163 ? 12.779 -4.183 -22.049 1.00 88.50 163 GLY A O 1
ATOM 1288 N N . TRP A 1 164 ? 11.049 -4.754 -20.731 1.00 93.00 164 TRP A N 1
ATOM 1289 C CA . TRP A 1 164 ? 11.820 -4.818 -19.488 1.00 93.00 164 TRP A CA 1
ATOM 1290 C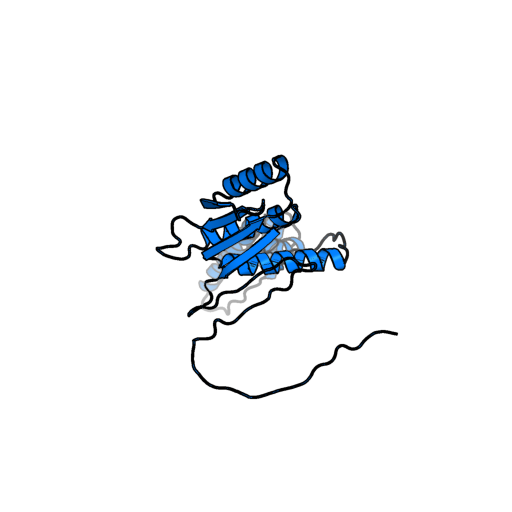 C . TRP A 1 164 ? 11.808 -6.203 -18.835 1.00 93.00 164 TRP A C 1
ATOM 1292 O O . TRP A 1 164 ? 10.835 -6.964 -18.892 1.00 93.00 164 TRP A O 1
ATOM 1302 N N . LYS A 1 165 ? 12.886 -6.483 -18.107 1.00 92.50 165 LYS A N 1
ATOM 1303 C CA . LYS A 1 165 ? 13.003 -7.597 -17.167 1.00 92.50 165 LYS A CA 1
ATOM 1304 C C . LYS A 1 165 ? 13.553 -7.057 -15.847 1.00 92.50 165 LYS A C 1
ATOM 1306 O O . LYS A 1 165 ? 14.470 -6.246 -15.853 1.00 92.50 165 LYS A O 1
ATOM 1311 N N . LEU A 1 166 ? 12.949 -7.460 -14.731 1.00 94.00 166 LEU A N 1
ATOM 1312 C CA . LEU A 1 166 ? 13.259 -6.956 -13.390 1.00 94.00 166 LEU A CA 1
ATOM 1313 C C . LEU A 1 166 ? 13.652 -8.117 -12.487 1.00 94.00 166 LEU A C 1
ATOM 1315 O O . LEU A 1 166 ? 12.779 -8.853 -12.049 1.00 94.00 166 LEU A O 1
ATOM 1319 N N . GLU A 1 167 ? 14.920 -8.233 -12.135 1.00 92.38 167 GLU A N 1
ATOM 1320 C CA . GLU A 1 167 ? 15.381 -9.163 -11.107 1.00 92.38 167 GLU A CA 1
ATOM 1321 C C . GLU A 1 167 ? 15.531 -8.424 -9.770 1.00 92.38 167 GLU A C 1
ATOM 1323 O O . GLU A 1 167 ? 15.811 -7.226 -9.754 1.00 92.38 167 GLU A O 1
ATOM 1328 N N . ALA A 1 168 ? 15.296 -9.103 -8.646 1.00 90.25 168 ALA A N 1
ATOM 1329 C CA . ALA A 1 168 ? 15.294 -8.468 -7.330 1.00 90.25 168 ALA A CA 1
ATOM 1330 C C . ALA A 1 168 ? 15.978 -9.355 -6.292 1.00 90.25 168 ALA A C 1
ATOM 1332 O O . ALA A 1 168 ? 15.544 -10.476 -6.035 1.00 90.25 168 ALA A O 1
ATOM 1333 N N . GLU A 1 169 ? 17.002 -8.841 -5.627 1.00 86.12 169 GLU A N 1
ATOM 1334 C CA . GLU A 1 169 ? 17.563 -9.524 -4.469 1.00 86.12 169 GLU A CA 1
ATOM 1335 C C . GLU A 1 169 ? 16.689 -9.257 -3.250 1.00 86.12 169 GLU A C 1
ATOM 1337 O O . GLU A 1 169 ? 16.399 -8.107 -2.937 1.00 86.12 169 GLU A O 1
ATOM 1342 N N . ILE A 1 170 ? 16.237 -10.310 -2.564 1.00 84.06 170 ILE A N 1
ATOM 1343 C CA . ILE A 1 170 ? 15.281 -10.198 -1.458 1.00 84.06 170 ILE A CA 1
ATOM 1344 C C . ILE A 1 170 ? 15.945 -10.664 -0.164 1.00 84.06 170 ILE A C 1
ATOM 1346 O O . ILE A 1 170 ? 16.498 -11.756 -0.074 1.00 84.06 170 ILE A O 1
ATOM 1350 N N . ALA A 1 171 ? 15.839 -9.867 0.894 1.00 77.00 171 ALA A N 1
ATOM 1351 C CA . ALA A 1 171 ? 16.312 -10.253 2.216 1.00 77.00 171 ALA A CA 1
ATOM 1352 C C . ALA A 1 171 ? 15.253 -11.090 2.956 1.00 77.00 171 ALA A C 1
ATOM 1354 O O . ALA A 1 171 ? 14.527 -10.577 3.816 1.00 77.00 171 ALA A O 1
ATOM 1355 N N . TRP A 1 172 ? 15.156 -12.387 2.644 1.00 69.94 172 TRP A N 1
ATOM 1356 C CA . TRP A 1 172 ? 14.278 -13.337 3.344 1.00 69.94 172 TRP A CA 1
ATOM 1357 C C . TRP A 1 172 ? 15.068 -14.226 4.314 1.00 69.94 172 TRP A C 1
ATOM 1359 O O . TRP A 1 172 ? 15.642 -15.237 3.919 1.00 69.94 172 TRP A O 1
ATOM 1369 N N . GLY A 1 173 ? 15.119 -13.863 5.601 1.00 66.56 173 GLY A N 1
ATOM 1370 C CA . GLY A 1 173 ? 15.825 -14.668 6.612 1.00 66.56 173 GLY A CA 1
ATOM 1371 C C . GLY A 1 173 ? 17.287 -14.961 6.232 1.00 66.56 173 GLY A C 1
ATOM 1372 O O . GLY A 1 173 ? 17.945 -14.132 5.606 1.00 66.56 173 GLY A O 1
ATOM 1373 N N . LYS A 1 174 ? 17.825 -16.135 6.598 1.00 48.56 174 LYS A N 1
ATOM 1374 C CA . LYS A 1 174 ? 19.171 -16.561 6.168 1.00 48.56 174 LYS A CA 1
ATOM 1375 C C . LYS A 1 174 ? 19.169 -16.889 4.658 1.00 48.56 174 LYS A C 1
ATOM 1377 O O . LYS A 1 174 ? 19.028 -18.046 4.293 1.00 48.56 174 LYS A O 1
ATOM 1382 N N . ARG A 1 175 ? 19.345 -15.847 3.831 1.00 51.44 175 ARG A N 1
ATOM 1383 C CA . ARG A 1 175 ? 19.599 -15.814 2.370 1.00 51.44 175 ARG A CA 1
ATOM 1384 C C . ARG A 1 175 ? 18.658 -16.659 1.494 1.00 51.44 175 ARG A C 1
ATOM 1386 O O . ARG A 1 175 ? 18.929 -17.825 1.233 1.00 51.44 175 ARG A O 1
ATOM 1393 N N . ALA A 1 176 ? 17.656 -16.013 0.903 1.00 51.84 176 ALA A N 1
ATOM 1394 C CA . ALA A 1 176 ? 16.993 -16.500 -0.307 1.00 51.84 176 ALA A CA 1
ATOM 1395 C C . ALA A 1 176 ? 16.843 -15.343 -1.306 1.00 51.84 176 ALA A C 1
ATOM 1397 O O . ALA A 1 176 ? 16.193 -14.357 -0.985 1.00 51.84 176 ALA A O 1
ATOM 1398 N N . SER A 1 177 ? 17.440 -15.453 -2.495 1.00 51.81 177 SER A N 1
ATOM 1399 C CA . SER A 1 177 ? 17.225 -14.528 -3.617 1.00 51.81 177 SER A CA 1
ATOM 1400 C C . SER A 1 177 ? 16.028 -14.985 -4.467 1.00 51.81 177 SER A C 1
ATOM 1402 O O . SER A 1 177 ? 15.689 -16.167 -4.487 1.00 51.81 177 SER A O 1
ATOM 1404 N N . GLY A 1 178 ? 15.343 -14.060 -5.147 1.00 53.88 178 GLY A N 1
ATOM 1405 C CA . GLY A 1 178 ? 14.209 -14.364 -6.029 1.00 53.88 178 GLY A CA 1
ATOM 1406 C C . GLY A 1 178 ? 14.365 -13.675 -7.381 1.00 53.88 178 GLY A C 1
ATOM 1407 O O . GLY A 1 178 ? 15.095 -12.704 -7.501 1.00 53.88 178 GLY A O 1
ATOM 1408 N N . VAL A 1 179 ? 13.705 -14.169 -8.429 1.00 51.03 179 VAL A N 1
ATOM 1409 C CA . VAL A 1 179 ? 13.723 -13.512 -9.743 1.00 51.03 179 VAL A CA 1
ATOM 1410 C C . VAL A 1 179 ? 12.287 -13.253 -10.172 1.00 51.03 179 VAL A C 1
ATOM 1412 O O . VAL A 1 179 ? 11.484 -14.178 -10.317 1.00 51.03 179 VAL A O 1
ATOM 1415 N N . LEU A 1 180 ? 11.955 -11.981 -10.375 1.00 49.69 180 LEU A N 1
ATOM 1416 C CA . LEU A 1 180 ? 10.756 -11.597 -11.103 1.00 49.69 180 LEU A CA 1
ATOM 1417 C C . LEU A 1 180 ? 11.132 -11.545 -12.593 1.00 49.69 180 LEU A C 1
ATOM 1419 O O . LEU A 1 180 ? 12.256 -11.241 -12.969 1.00 49.69 180 LEU A O 1
ATOM 1423 N N . SER A 1 181 ? 10.239 -11.943 -13.488 1.00 47.66 181 SER A N 1
ATOM 1424 C CA . SER A 1 181 ? 10.472 -11.731 -14.918 1.00 47.66 181 SER A CA 1
ATOM 1425 C C . SER A 1 181 ? 9.142 -11.504 -15.604 1.00 47.66 181 SER A C 1
ATOM 1427 O O . SER A 1 181 ? 8.156 -12.186 -15.311 1.00 47.66 181 SER A O 1
ATOM 1429 N N . SER 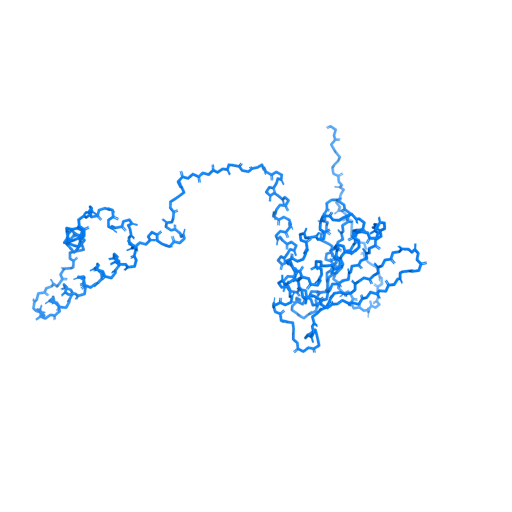A 1 182 ? 9.103 -10.514 -16.491 1.00 39.59 182 SER A N 1
ATOM 1430 C CA . SER A 1 182 ? 7.935 -10.256 -17.314 1.00 39.59 182 SER A CA 1
ATOM 1431 C C . SER A 1 182 ? 8.098 -11.013 -18.635 1.00 39.59 182 SER A C 1
ATOM 1433 O O . SER A 1 182 ? 8.792 -10.617 -19.559 1.00 39.59 182 SER A O 1
ATOM 1435 N N . SER A 1 183 ? 7.490 -12.189 -18.704 1.00 40.56 183 SER A N 1
ATOM 1436 C CA . SER A 1 183 ? 6.847 -12.639 -19.936 1.00 40.56 183 SER A CA 1
ATOM 1437 C C . SER A 1 183 ? 5.395 -12.833 -19.525 1.00 40.56 183 SER A C 1
ATOM 1439 O O . SER A 1 183 ? 5.135 -13.429 -18.481 1.00 40.56 183 SER A O 1
ATOM 1441 N N . ARG A 1 184 ? 4.451 -12.181 -20.208 1.00 38.34 184 ARG A N 1
ATOM 1442 C CA . ARG A 1 184 ? 3.040 -12.131 -19.777 1.00 38.34 184 ARG A CA 1
ATOM 1443 C C . ARG A 1 184 ? 2.506 -13.528 -19.368 1.00 38.34 184 ARG A C 1
ATOM 1445 O O . ARG A 1 184 ? 2.755 -14.476 -20.112 1.00 38.34 184 ARG A O 1
ATOM 1452 N N . PRO A 1 185 ? 1.698 -13.672 -18.294 1.00 42.38 185 PRO A N 1
ATOM 1453 C CA . PRO A 1 185 ? 1.608 -12.836 -17.099 1.00 42.38 185 PRO A CA 1
ATOM 1454 C C . PRO A 1 185 ? 2.729 -13.198 -16.109 1.00 42.38 185 PRO A C 1
ATOM 1456 O O . PRO A 1 185 ? 3.182 -14.342 -16.060 1.00 42.38 185 PRO A O 1
ATOM 1459 N N . ALA A 1 186 ? 3.164 -12.206 -15.328 1.00 34.84 186 ALA A N 1
ATOM 1460 C CA . ALA A 1 186 ? 4.285 -12.279 -14.394 1.00 34.84 186 ALA A CA 1
ATOM 1461 C C . ALA A 1 186 ? 4.268 -13.564 -13.543 1.00 34.84 186 ALA A C 1
ATOM 1463 O O . ALA A 1 186 ? 3.511 -13.686 -12.581 1.00 34.84 186 ALA A O 1
ATOM 1464 N N . ARG A 1 187 ? 5.133 -14.524 -13.890 1.00 33.41 187 ARG A N 1
ATOM 1465 C CA . ARG A 1 187 ? 5.460 -15.647 -13.010 1.00 33.41 187 ARG A CA 1
ATOM 1466 C C . ARG A 1 187 ? 6.558 -15.190 -12.068 1.00 33.41 187 ARG A C 1
ATOM 1468 O O . ARG A 1 187 ? 7.654 -14.834 -12.499 1.00 33.41 187 ARG A O 1
ATOM 1475 N N . VAL A 1 188 ? 6.258 -15.221 -10.776 1.00 37.38 188 VAL A N 1
ATOM 1476 C CA . VAL A 1 188 ? 7.276 -15.136 -9.732 1.00 37.38 188 VAL A CA 1
ATOM 1477 C C . VAL A 1 188 ? 8.024 -16.466 -9.734 1.00 37.38 188 VAL A C 1
ATOM 1479 O O . VAL A 1 188 ? 7.507 -17.477 -9.264 1.00 37.38 188 VAL A O 1
ATOM 1482 N N . CYS A 1 189 ? 9.226 -16.487 -10.304 1.00 32.44 189 CYS A N 1
ATOM 1483 C CA . CYS A 1 189 ? 10.097 -17.654 -10.261 1.00 32.44 189 CYS A CA 1
ATOM 1484 C C . CYS A 1 189 ? 11.050 -17.492 -9.074 1.00 32.44 189 CYS A C 1
ATOM 1486 O O . CYS A 1 189 ? 12.132 -16.916 -9.189 1.00 32.44 189 CYS A O 1
ATOM 1488 N N . ALA A 1 190 ? 10.653 -18.005 -7.910 1.00 33.16 190 ALA A N 1
ATOM 1489 C CA . ALA A 1 190 ? 11.584 -18.176 -6.803 1.00 33.16 190 ALA A CA 1
ATOM 1490 C C . ALA A 1 190 ? 12.593 -19.274 -7.182 1.00 33.16 190 ALA A C 1
ATOM 1492 O O . ALA A 1 190 ? 12.231 -20.445 -7.295 1.00 33.16 190 ALA A O 1
ATOM 1493 N N . ARG A 1 191 ? 13.857 -18.904 -7.412 1.00 32.75 191 ARG A N 1
ATOM 1494 C CA . ARG A 1 191 ? 14.965 -19.860 -7.497 1.00 32.75 191 ARG A CA 1
ATOM 1495 C C . ARG A 1 191 ? 15.642 -19.910 -6.138 1.00 32.75 191 ARG A C 1
ATOM 1497 O O . ARG A 1 191 ? 16.211 -18.919 -5.702 1.00 32.75 191 ARG A O 1
ATOM 1504 N N . SER A 1 192 ? 15.590 -21.059 -5.474 1.00 32.59 192 SER A N 1
ATOM 1505 C CA . SER A 1 192 ? 16.441 -21.306 -4.315 1.00 32.5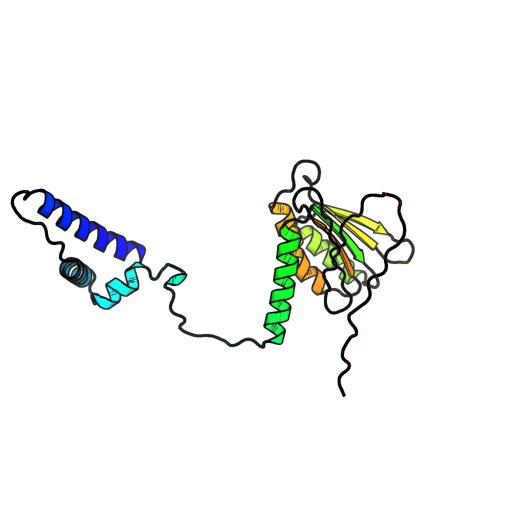9 192 SER A CA 1
ATOM 1506 C C . SER A 1 192 ? 17.904 -21.328 -4.765 1.00 32.59 192 SER A C 1
ATOM 1508 O O . SER A 1 192 ? 18.264 -21.994 -5.736 1.00 32.59 192 SER A O 1
ATOM 1510 N N . ALA A 1 193 ? 18.756 -20.579 -4.065 1.00 32.72 193 ALA A N 1
ATOM 1511 C CA . ALA A 1 193 ? 20.198 -20.654 -4.244 1.00 32.72 193 ALA A CA 1
ATOM 1512 C C . ALA A 1 193 ? 20.680 -22.042 -3.787 1.00 32.72 193 ALA A C 1
ATOM 1514 O O . ALA A 1 193 ? 20.738 -22.329 -2.592 1.00 32.72 193 ALA A O 1
ATOM 1515 N N . GLY A 1 194 ? 20.977 -22.922 -4.743 1.00 30.14 194 GLY A N 1
ATOM 1516 C CA . GLY A 1 194 ? 21.664 -24.181 -4.484 1.00 30.14 194 GLY A CA 1
ATOM 1517 C C . GLY A 1 194 ? 23.145 -23.923 -4.218 1.00 30.14 194 GLY A C 1
ATOM 1518 O O . GLY A 1 194 ? 23.841 -23.371 -5.068 1.00 30.14 194 GLY A O 1
ATOM 1519 N N . SER A 1 195 ? 23.627 -24.320 -3.041 1.00 30.39 195 SER A N 1
ATOM 1520 C CA . SER A 1 195 ? 25.060 -24.427 -2.746 1.00 30.39 195 SER A CA 1
ATOM 1521 C C . SER A 1 195 ? 25.734 -25.430 -3.700 1.00 30.39 195 SER A C 1
ATOM 1523 O O . SER A 1 195 ? 25.107 -26.433 -4.052 1.00 30.39 195 SER A O 1
ATOM 1525 N N . PRO A 1 196 ? 27.006 -25.232 -4.093 1.00 31.47 196 PRO A N 1
ATOM 1526 C CA . PRO A 1 196 ? 27.704 -26.168 -4.962 1.00 31.47 196 PRO A CA 1
ATOM 1527 C C . PRO A 1 196 ? 28.130 -27.394 -4.144 1.00 31.47 196 PRO A C 1
ATOM 1529 O O . PRO A 1 196 ? 29.018 -27.318 -3.299 1.00 31.47 196 PRO A O 1
ATOM 1532 N N . GLY A 1 197 ? 27.470 -28.526 -4.377 1.00 30.17 197 GLY A N 1
ATOM 1533 C CA . GLY A 1 197 ? 27.803 -29.815 -3.777 1.00 30.17 197 GLY A CA 1
ATOM 1534 C C . GLY A 1 197 ? 27.503 -30.934 -4.765 1.00 30.17 197 GLY A C 1
ATOM 1535 O O . GLY A 1 197 ? 26.394 -31.041 -5.278 1.00 30.17 197 GLY A O 1
ATOM 1536 N N . SER A 1 198 ? 28.526 -31.717 -5.077 1.00 35.62 198 SER A N 1
ATOM 1537 C CA . SER A 1 198 ? 28.552 -32.807 -6.046 1.00 35.62 198 SER A CA 1
ATOM 1538 C C . SER A 1 198 ? 27.540 -33.923 -5.754 1.00 35.62 198 SER A C 1
ATOM 1540 O O . SER A 1 198 ? 27.420 -34.395 -4.627 1.00 35.62 198 SER A O 1
ATOM 1542 N N . GLY A 1 199 ? 26.877 -34.412 -6.808 1.00 27.05 199 GLY A N 1
ATOM 1543 C CA . GLY A 1 199 ? 26.112 -35.663 -6.787 1.00 27.05 199 GLY A CA 1
ATOM 1544 C C . GLY A 1 199 ? 24.987 -35.697 -7.824 1.00 27.05 199 GLY A C 1
ATOM 1545 O O . GLY A 1 199 ? 23.992 -34.998 -7.686 1.00 27.05 199 GLY A O 1
ATOM 1546 N N . SER A 1 200 ? 25.119 -36.532 -8.857 1.00 28.14 200 SER A N 1
ATOM 1547 C CA . SER A 1 200 ? 23.977 -36.986 -9.674 1.00 28.14 200 SER A CA 1
ATOM 1548 C C . SER A 1 200 ? 23.443 -38.317 -9.110 1.00 28.14 200 SER A C 1
ATOM 1550 O O . SER A 1 200 ? 24.162 -38.949 -8.332 1.00 28.14 200 SER A O 1
ATOM 1552 N N . PRO A 1 201 ? 22.313 -38.875 -9.583 1.00 43.81 201 PRO A N 1
ATOM 1553 C CA . PRO A 1 201 ? 21.076 -38.262 -10.084 1.00 43.81 201 PRO A CA 1
ATOM 1554 C C . PRO A 1 201 ? 19.842 -38.902 -9.401 1.00 43.81 201 PRO A C 1
ATOM 1556 O O . PRO A 1 201 ? 19.867 -40.090 -9.090 1.00 43.81 201 PRO A O 1
ATOM 1559 N N . ARG A 1 202 ? 18.706 -38.204 -9.247 1.00 27.89 202 ARG A N 1
ATOM 1560 C CA . ARG A 1 202 ? 17.398 -38.890 -9.133 1.00 27.89 202 ARG A CA 1
ATOM 1561 C C . ARG A 1 202 ? 16.295 -38.126 -9.856 1.00 27.89 202 ARG A C 1
ATOM 1563 O O . ARG A 1 202 ? 15.970 -36.991 -9.529 1.00 27.89 202 ARG A O 1
ATOM 1570 N N . SER A 1 203 ? 15.746 -38.813 -10.848 1.00 27.73 203 SER A N 1
ATOM 1571 C CA . SER A 1 203 ? 14.460 -38.581 -11.489 1.00 27.73 203 SER A CA 1
ATOM 1572 C C . SER A 1 203 ? 13.332 -38.518 -10.465 1.00 27.73 203 SER A C 1
ATOM 1574 O O . SER A 1 203 ? 13.271 -39.394 -9.615 1.00 27.73 203 SER A O 1
ATOM 1576 N N . TRP A 1 204 ? 12.397 -37.577 -10.614 1.00 25.20 204 TRP A N 1
ATOM 1577 C CA . TRP A 1 204 ? 10.985 -37.793 -10.286 1.00 25.20 204 TRP A CA 1
ATOM 1578 C C . TRP A 1 204 ? 10.117 -37.074 -11.319 1.00 25.20 204 TRP A C 1
ATOM 1580 O O . TRP A 1 204 ? 10.305 -35.900 -11.632 1.00 25.20 204 TRP A O 1
ATOM 1590 N N . ALA A 1 205 ? 9.223 -37.864 -11.896 1.00 27.36 205 ALA A N 1
ATOM 1591 C CA . ALA A 1 205 ? 8.257 -37.514 -12.913 1.00 27.36 205 ALA A CA 1
ATOM 1592 C C . ALA A 1 205 ? 6.960 -36.997 -12.275 1.00 27.36 205 ALA A C 1
ATOM 1594 O O . ALA A 1 205 ? 6.652 -37.331 -11.135 1.00 27.36 205 ALA A O 1
ATOM 1595 N N . GLY A 1 206 ? 6.157 -36.294 -13.077 1.00 25.98 206 GLY A N 1
ATOM 1596 C CA . GLY A 1 206 ? 4.709 -36.213 -12.879 1.00 25.98 206 GLY A CA 1
ATOM 1597 C C . GLY A 1 206 ? 4.175 -34.817 -12.580 1.00 25.98 206 GLY A C 1
ATOM 1598 O O . GLY A 1 206 ? 4.142 -34.399 -11.433 1.00 25.98 206 GLY A O 1
ATOM 1599 N N . CYS A 1 207 ? 3.709 -34.129 -13.624 1.00 27.23 207 CYS A N 1
ATOM 1600 C CA . CYS A 1 207 ? 2.313 -33.688 -13.749 1.00 27.23 207 CYS A CA 1
ATOM 1601 C C . CYS A 1 207 ? 2.129 -33.049 -15.133 1.00 27.23 207 CYS A C 1
ATOM 1603 O O . CYS A 1 207 ? 2.680 -31.993 -15.438 1.00 27.23 207 CYS A O 1
ATOM 1605 N N . ARG A 1 208 ? 1.408 -33.763 -16.005 1.00 29.42 208 ARG A N 1
ATOM 1606 C CA . ARG A 1 208 ? 1.028 -33.324 -17.355 1.00 29.42 208 ARG A CA 1
ATOM 1607 C C . ARG A 1 208 ? 0.002 -32.182 -17.269 1.00 29.42 208 ARG A C 1
ATOM 1609 O O . ARG A 1 208 ? -0.837 -32.219 -16.372 1.00 29.42 208 ARG A O 1
ATOM 1616 N N . PRO A 1 209 ? -0.003 -31.228 -18.213 1.00 32.38 209 PRO A N 1
ATOM 1617 C CA . PRO A 1 209 ? -1.112 -30.299 -18.370 1.00 32.38 209 PRO A CA 1
ATOM 1618 C C . PRO A 1 209 ? -2.298 -31.005 -19.043 1.00 32.38 209 PRO A C 1
ATOM 1620 O O . PRO A 1 209 ? -2.133 -31.677 -20.063 1.00 32.38 209 PRO A O 1
ATOM 1623 N N . SER A 1 210 ? -3.493 -30.847 -18.478 1.00 33.78 210 SER A N 1
ATOM 1624 C CA . SER A 1 210 ? -4.756 -31.118 -19.161 1.00 33.78 210 SER A CA 1
ATOM 1625 C C . SER A 1 210 ? -4.985 -30.049 -20.232 1.00 33.78 210 SER A C 1
ATOM 1627 O O . SER A 1 210 ? -5.010 -28.851 -19.951 1.00 33.78 210 SER A O 1
ATOM 1629 N N . SER A 1 211 ? -5.104 -30.489 -21.480 1.00 31.36 211 SER A N 1
ATOM 1630 C CA . SER A 1 211 ? -5.550 -29.677 -22.615 1.00 31.36 211 SER A CA 1
ATOM 1631 C C . SER A 1 211 ? -7.081 -29.606 -22.613 1.00 31.36 211 SER A C 1
ATOM 1633 O O . SER A 1 211 ? -7.706 -30.626 -22.320 1.00 31.36 211 SER A O 1
ATOM 1635 N N . PRO A 1 212 ? -7.705 -28.468 -22.956 1.00 45.06 212 PRO A N 1
ATOM 1636 C CA . PRO A 1 212 ? -9.134 -28.425 -23.211 1.00 45.06 212 PRO A CA 1
ATOM 1637 C C . PRO A 1 212 ? -9.425 -28.784 -24.677 1.00 45.06 212 PRO A C 1
ATOM 1639 O O . PRO A 1 212 ? -8.738 -28.333 -25.597 1.00 45.06 212 PRO A O 1
ATOM 1642 N N . SER A 1 213 ? -10.454 -29.598 -24.881 1.00 36.88 213 SER A N 1
ATOM 1643 C CA . SER A 1 213 ? -11.258 -29.701 -26.103 1.00 36.88 213 SER A CA 1
ATOM 1644 C C . SER A 1 213 ? -12.713 -29.692 -25.669 1.00 36.88 213 SER A C 1
ATOM 1646 O O . SER A 1 213 ? -12.985 -30.330 -24.625 1.00 36.88 213 SER A O 1
#

Radius of gyration: 29.56 Å; chains: 1; bounding box: 60×55×81 Å

Secondary structure (DSSP, 8-state):
-HHHHHHHHHHHHHHHHHHHHT-TTS-----HHHHHHHHHHHTTS-HHHHHHHTTTTSGGG-------PPPHHHHHHHHHHHHHHHHHTTEEEEEEEE-S--HHHHHHHHHHHHHTT-EEEEEE-SSS-EEEEEE-TTTTT---HHHHHHHHHHHHHHTTSSSEEEEEEEB-SS-B-EEEE-SSS-EEE------------------PPPPP-